Protein AF-A0A1J5IQ19-F1 (afdb_monomer)

Structure (mmCIF, N/CA/C/O backbone):
data_AF-A0A1J5IQ19-F1
#
_entry.id   AF-A0A1J5IQ19-F1
#
loop_
_atom_site.group_PDB
_atom_site.id
_atom_site.type_symbol
_atom_site.label_atom_id
_atom_site.label_alt_id
_atom_site.label_comp_id
_atom_site.label_asym_id
_atom_site.label_entity_id
_atom_site.label_seq_id
_atom_site.pdbx_PDB_ins_code
_atom_site.Cartn_x
_atom_site.Cartn_y
_atom_site.Cartn_z
_atom_site.occupancy
_atom_site.B_iso_or_equiv
_atom_site.auth_seq_id
_atom_site.auth_comp_id
_atom_site.auth_asym_id
_atom_site.auth_atom_id
_atom_site.pdbx_PDB_model_num
ATOM 1 N N . MET A 1 1 ? 21.491 -39.131 -17.752 1.00 31.34 1 MET A N 1
ATOM 2 C CA . MET A 1 1 ? 21.082 -38.699 -19.106 1.00 31.34 1 MET A CA 1
ATOM 3 C C . MET A 1 1 ? 19.583 -38.381 -19.072 1.00 31.34 1 MET A C 1
ATOM 5 O O . MET A 1 1 ? 18.814 -39.250 -18.692 1.00 31.34 1 MET A O 1
ATOM 9 N N . ASN A 1 2 ? 19.217 -37.127 -19.372 1.00 34.12 2 ASN A N 1
ATOM 10 C CA . ASN A 1 2 ? 17.878 -36.563 -19.644 1.00 34.12 2 ASN A CA 1
ATOM 11 C C . ASN A 1 2 ? 16.728 -36.731 -18.621 1.00 34.12 2 ASN A C 1
ATOM 13 O O . ASN A 1 2 ? 15.843 -37.561 -18.795 1.00 34.12 2 ASN A O 1
ATOM 17 N N . ARG A 1 3 ? 16.638 -35.792 -17.663 1.00 39.84 3 ARG A N 1
ATOM 18 C CA . ARG A 1 3 ? 15.373 -35.375 -17.003 1.00 39.84 3 ARG A CA 1
ATOM 19 C C . ARG A 1 3 ? 14.829 -34.032 -17.535 1.00 39.84 3 ARG A C 1
ATOM 21 O O . ARG A 1 3 ? 14.013 -33.391 -16.889 1.00 39.84 3 ARG A O 1
ATOM 28 N N . TRP A 1 4 ? 15.249 -33.608 -18.729 1.00 43.34 4 TRP A N 1
ATOM 29 C CA . TRP A 1 4 ? 14.876 -32.314 -19.329 1.00 43.34 4 TRP A CA 1
ATOM 30 C C . TRP A 1 4 ? 13.526 -32.291 -20.071 1.00 43.34 4 TRP A C 1
ATOM 32 O O . TRP A 1 4 ? 13.140 -31.264 -20.616 1.00 43.34 4 TRP A O 1
ATOM 42 N N . PHE A 1 5 ? 12.772 -33.393 -20.081 1.00 44.09 5 PHE A N 1
ATOM 43 C CA . PHE A 1 5 ? 11.475 -33.460 -20.765 1.00 44.09 5 PHE A CA 1
ATOM 44 C C . PHE A 1 5 ? 10.424 -34.212 -19.944 1.00 44.09 5 PHE A C 1
ATOM 46 O O . PHE A 1 5 ? 9.878 -35.221 -20.387 1.00 44.09 5 PHE A O 1
ATOM 53 N N . HIS A 1 6 ? 10.077 -33.704 -18.760 1.00 44.03 6 HIS A N 1
ATOM 54 C CA . HIS A 1 6 ? 8.753 -34.006 -18.218 1.00 44.03 6 HIS A CA 1
ATOM 55 C C . HIS A 1 6 ? 7.719 -33.100 -18.896 1.00 44.03 6 HIS A C 1
ATOM 57 O O . HIS A 1 6 ? 7.605 -31.904 -18.633 1.00 44.03 6 HIS A O 1
ATOM 63 N N . LYS A 1 7 ? 6.997 -33.715 -19.842 1.00 45.16 7 LYS A N 1
ATOM 64 C CA . LYS A 1 7 ? 5.792 -33.205 -20.503 1.00 45.16 7 LYS A CA 1
ATOM 65 C C . LYS A 1 7 ? 4.838 -32.606 -19.463 1.00 45.16 7 LYS A C 1
ATOM 67 O O . LYS A 1 7 ? 4.318 -33.321 -18.615 1.00 45.16 7 LYS A O 1
ATOM 72 N N . GLY A 1 8 ? 4.623 -31.298 -19.563 1.00 45.12 8 GLY A N 1
ATOM 73 C CA . GLY A 1 8 ? 3.700 -30.533 -18.720 1.00 45.12 8 GLY A CA 1
ATOM 74 C C . GLY A 1 8 ? 3.946 -29.024 -18.783 1.00 45.12 8 GLY A C 1
ATOM 75 O O . GLY A 1 8 ? 3.014 -28.244 -18.630 1.00 45.12 8 GLY A O 1
ATOM 76 N N . ASN A 1 9 ? 5.179 -28.602 -19.092 1.00 46.94 9 ASN A N 1
ATOM 77 C CA . ASN A 1 9 ? 5.548 -27.189 -19.183 1.00 46.94 9 ASN A CA 1
ATOM 78 C C . ASN A 1 9 ? 6.267 -26.899 -20.517 1.00 46.94 9 ASN A C 1
ATOM 80 O O . ASN A 1 9 ? 7.475 -26.703 -20.566 1.00 46.94 9 ASN A O 1
ATOM 84 N N . SER A 1 10 ? 5.522 -26.897 -21.628 1.00 48.41 10 SER A N 1
ATOM 85 C CA . SER A 1 10 ? 6.010 -26.627 -22.997 1.00 48.41 10 SER A CA 1
ATOM 86 C C . SER A 1 10 ? 6.324 -25.142 -23.251 1.00 48.41 10 SER A C 1
ATOM 88 O O . SER A 1 10 ? 6.029 -24.599 -24.317 1.00 48.41 10 SER A O 1
ATOM 90 N N . ARG A 1 11 ? 6.841 -24.436 -22.244 1.00 56.44 11 ARG A N 1
ATOM 91 C CA . ARG A 1 11 ? 7.125 -23.001 -22.328 1.00 56.44 11 ARG A CA 1
ATOM 92 C C . ARG A 1 11 ? 8.502 -22.779 -22.947 1.00 56.44 11 ARG A C 1
ATOM 94 O O . ARG A 1 11 ? 9.451 -23.475 -22.613 1.00 56.44 11 ARG A O 1
ATOM 101 N N . ARG A 1 12 ? 8.606 -21.766 -23.817 1.00 63.44 12 ARG A N 1
ATOM 102 C CA . ARG A 1 12 ? 9.849 -21.379 -24.515 1.00 63.44 12 ARG A CA 1
ATOM 103 C C . ARG A 1 12 ? 10.999 -21.030 -23.561 1.00 63.44 12 ARG A C 1
ATOM 105 O O . ARG A 1 12 ? 12.151 -21.247 -23.910 1.00 63.44 12 ARG A O 1
ATOM 112 N N . PHE A 1 13 ? 10.680 -20.494 -22.383 1.00 72.00 13 PHE A N 1
ATOM 113 C CA . PHE A 1 13 ? 11.645 -20.169 -21.337 1.00 72.00 13 PHE A CA 1
ATOM 114 C C . PHE A 1 13 ? 11.219 -20.823 -20.027 1.00 72.00 13 PHE A C 1
ATOM 116 O O . PHE A 1 13 ? 10.045 -20.738 -19.64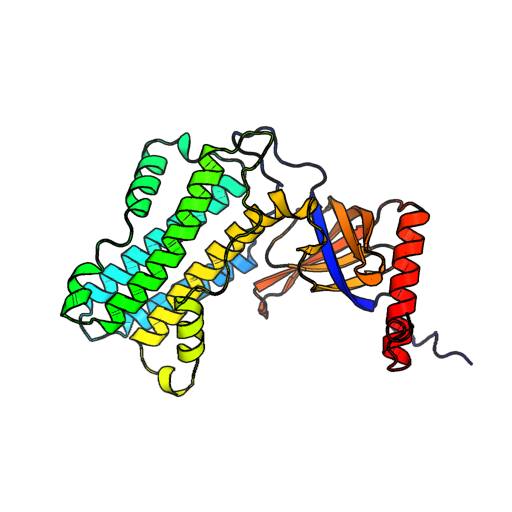1 1.00 72.00 13 PHE A O 1
ATOM 123 N N . TYR A 1 14 ? 12.176 -21.463 -19.357 1.00 77.31 14 TYR A N 1
ATOM 124 C CA . TYR A 1 14 ? 11.975 -22.018 -18.026 1.00 77.31 14 TYR A CA 1
ATOM 125 C C . TYR A 1 14 ? 11.708 -20.891 -17.023 1.00 77.31 14 TYR A C 1
ATOM 127 O O . TYR A 1 14 ? 12.255 -19.792 -17.150 1.00 77.31 14 TYR A O 1
ATOM 135 N N . ARG A 1 15 ? 10.816 -21.153 -16.065 1.00 83.31 15 ARG A N 1
ATOM 136 C CA . ARG A 1 15 ? 10.454 -20.221 -14.996 1.00 83.31 15 ARG A CA 1
ATOM 137 C C . ARG A 1 15 ? 10.723 -20.885 -13.663 1.00 83.31 15 ARG A C 1
ATOM 139 O O . ARG A 1 15 ? 10.314 -22.027 -13.474 1.00 83.31 15 ARG A O 1
ATOM 146 N N . LEU A 1 16 ? 11.307 -20.131 -12.751 1.00 90.25 16 LEU A N 1
ATOM 147 C CA . LEU A 1 16 ? 11.545 -20.531 -11.373 1.00 90.25 16 LEU A CA 1
ATOM 148 C C . LEU A 1 16 ? 11.003 -19.455 -10.445 1.00 90.25 16 LEU A C 1
ATOM 150 O O . LEU A 1 16 ? 10.913 -18.285 -10.827 1.00 90.25 16 LEU A O 1
ATOM 154 N N . ASP A 1 17 ? 10.650 -19.850 -9.232 1.00 93.25 17 ASP A N 1
ATOM 155 C CA . ASP A 1 17 ? 10.365 -18.879 -8.195 1.00 93.25 17 ASP A CA 1
ATOM 156 C C . ASP A 1 17 ? 11.654 -18.559 -7.443 1.00 93.25 17 ASP A C 1
ATOM 158 O O . ASP A 1 17 ? 12.179 -19.408 -6.734 1.00 93.25 17 ASP A O 1
ATOM 162 N N . MET A 1 18 ? 12.137 -17.329 -7.572 1.00 93.25 18 MET A N 1
ATOM 163 C CA . MET A 1 18 ? 13.388 -16.880 -6.968 1.00 93.25 18 MET A CA 1
ATOM 164 C C . MET A 1 18 ? 13.118 -15.711 -6.012 1.00 93.25 18 MET A C 1
ATOM 166 O O . MET A 1 18 ? 12.315 -14.829 -6.339 1.00 93.25 18 MET A O 1
ATOM 170 N N . PRO A 1 19 ? 13.762 -15.657 -4.834 1.00 94.31 19 PRO A N 1
ATOM 171 C CA . PRO A 1 19 ? 13.744 -14.465 -4.003 1.00 94.31 19 PRO A CA 1
ATOM 172 C C . PRO A 1 19 ? 14.555 -13.351 -4.682 1.00 94.31 19 PRO A C 1
ATOM 174 O O . PRO A 1 19 ? 15.772 -13.445 -4.809 1.00 94.31 19 PRO A O 1
ATOM 177 N N . LEU A 1 20 ? 13.881 -12.289 -5.120 1.00 95.38 20 LEU A N 1
ATOM 178 C CA . LEU A 1 20 ? 14.489 -11.166 -5.833 1.00 95.38 20 LEU A CA 1
ATOM 179 C C . LEU A 1 20 ? 14.052 -9.828 -5.239 1.00 95.38 20 LEU A C 1
ATOM 181 O O . LEU A 1 20 ? 12.927 -9.674 -4.762 1.00 95.38 20 LEU A O 1
ATOM 185 N N . LYS A 1 21 ? 14.943 -8.838 -5.314 1.00 97.00 21 LYS A N 1
ATOM 186 C CA . LYS A 1 21 ? 14.628 -7.431 -5.063 1.00 97.00 21 LYS A CA 1
ATOM 187 C C . LYS A 1 21 ? 14.247 -6.785 -6.390 1.00 97.00 21 LYS A C 1
ATOM 189 O O . LYS A 1 21 ? 15.112 -6.583 -7.239 1.00 97.00 21 LYS A O 1
ATOM 194 N N . VAL A 1 22 ? 12.956 -6.520 -6.583 1.00 97.12 22 VAL A N 1
ATOM 195 C CA . VAL A 1 22 ? 12.406 -6.024 -7.852 1.00 97.12 22 VAL A CA 1
ATOM 196 C C . VAL A 1 22 ? 11.653 -4.721 -7.625 1.00 97.12 22 VAL A C 1
ATOM 198 O O . VAL A 1 22 ? 10.797 -4.647 -6.746 1.00 97.12 22 VAL A O 1
ATOM 201 N N . PHE A 1 23 ? 11.935 -3.727 -8.460 1.00 97.12 23 PHE A N 1
ATOM 202 C CA . PHE A 1 23 ? 11.201 -2.471 -8.532 1.00 97.12 23 PHE A CA 1
ATOM 203 C C . PHE A 1 23 ? 10.588 -2.320 -9.924 1.00 97.12 23 PHE A C 1
ATOM 205 O O . PHE A 1 23 ? 11.234 -2.613 -10.930 1.00 97.12 23 PHE A O 1
ATOM 212 N N . ILE A 1 24 ? 9.328 -1.894 -9.989 1.00 96.81 24 ILE A N 1
ATOM 213 C CA . ILE A 1 24 ? 8.590 -1.724 -11.245 1.00 96.81 24 ILE A CA 1
ATOM 214 C C . ILE A 1 24 ? 7.991 -0.326 -11.254 1.00 96.81 24 ILE A C 1
ATOM 216 O O . ILE A 1 24 ? 7.245 0.027 -10.342 1.00 96.81 24 ILE A O 1
ATOM 220 N N . SER A 1 25 ? 8.277 0.430 -12.309 1.00 95.56 25 SER A N 1
ATOM 221 C CA . SER A 1 25 ? 7.727 1.764 -12.540 1.00 95.56 25 SER A CA 1
ATOM 222 C C . SER A 1 25 ? 6.963 1.793 -13.859 1.00 95.56 25 SER A C 1
ATOM 224 O O . SER A 1 25 ? 7.469 1.269 -14.850 1.00 95.56 25 SER A O 1
ATOM 226 N N . PRO A 1 26 ? 5.793 2.444 -13.944 1.00 95.88 26 PRO A N 1
ATOM 227 C CA . PRO A 1 26 ? 5.200 2.800 -15.225 1.00 95.88 26 PRO A CA 1
ATOM 228 C C . PRO A 1 26 ? 6.168 3.671 -16.028 1.00 95.88 26 PRO A C 1
ATOM 230 O O . PRO A 1 26 ? 6.795 4.581 -15.480 1.00 95.88 26 PRO A O 1
ATOM 233 N N . ALA A 1 27 ? 6.273 3.407 -17.329 1.00 93.31 27 ALA A N 1
ATOM 234 C CA . ALA A 1 27 ? 7.123 4.182 -18.234 1.00 93.31 27 ALA A CA 1
ATOM 235 C C . ALA A 1 27 ? 6.534 5.576 -18.537 1.00 93.31 27 ALA A C 1
ATOM 237 O O . ALA A 1 27 ? 7.217 6.458 -19.054 1.00 93.31 27 ALA A O 1
ATOM 238 N N . SER A 1 28 ? 5.244 5.788 -18.253 1.00 91.94 28 SER A N 1
ATOM 239 C CA . SER A 1 28 ? 4.518 7.032 -18.533 1.00 91.94 28 SER A CA 1
ATOM 240 C C . SER A 1 28 ? 3.736 7.498 -17.300 1.00 91.94 28 SER A C 1
ATOM 242 O O . SER A 1 28 ? 2.547 7.196 -17.186 1.00 91.94 28 SER A O 1
ATOM 244 N N . PRO A 1 29 ? 4.385 8.217 -16.366 1.00 91.44 29 PRO A N 1
ATOM 245 C CA . PRO A 1 29 ? 3.704 8.786 -15.209 1.00 91.44 29 PRO A CA 1
ATOM 246 C C . PRO A 1 29 ? 2.740 9.913 -15.612 1.00 91.44 29 PRO A C 1
ATOM 248 O O . PRO A 1 29 ? 2.871 10.531 -16.670 1.00 91.44 29 PRO A O 1
ATOM 251 N N . ILE A 1 30 ? 1.798 10.214 -14.724 1.00 89.81 30 ILE A N 1
ATOM 252 C CA . ILE A 1 30 ? 0.848 11.322 -14.830 1.00 89.81 30 ILE A CA 1
ATOM 253 C C . ILE A 1 30 ? 1.568 12.611 -14.412 1.00 89.81 30 ILE A C 1
ATOM 255 O O . ILE A 1 30 ? 1.943 12.775 -13.250 1.00 89.81 30 ILE A O 1
ATOM 259 N N . ARG A 1 31 ? 1.774 13.518 -15.373 1.00 87.06 31 ARG A N 1
ATOM 260 C CA . ARG A 1 31 ? 2.470 14.809 -15.181 1.00 87.06 31 ARG A CA 1
ATOM 261 C C . ARG A 1 31 ? 1.625 16.025 -15.561 1.00 87.06 31 ARG A C 1
ATOM 263 O O . ARG A 1 31 ? 2.040 17.155 -15.348 1.00 87.06 31 ARG A O 1
ATOM 270 N N . ASP A 1 32 ? 0.445 15.804 -16.129 1.00 90.19 32 ASP A N 1
ATOM 271 C CA . ASP A 1 32 ? -0.532 16.823 -16.531 1.00 90.19 32 ASP A CA 1
ATOM 272 C C . ASP A 1 32 ? -1.460 17.245 -15.374 1.00 90.19 32 ASP A C 1
ATOM 274 O O . ASP A 1 32 ? -2.523 17.824 -15.591 1.00 90.19 32 ASP A O 1
ATOM 278 N N . ARG A 1 33 ? -1.074 16.930 -14.133 1.00 92.38 33 ARG A N 1
ATOM 279 C CA . ARG A 1 33 ? -1.840 17.161 -12.904 1.00 92.38 33 ARG A CA 1
ATOM 280 C C . ARG A 1 33 ? -1.022 17.954 -11.893 1.00 92.38 33 ARG A C 1
ATOM 282 O O . ARG A 1 33 ? 0.177 18.137 -12.064 1.00 92.38 33 ARG A O 1
ATOM 289 N N . ASP A 1 34 ? -1.673 18.408 -10.828 1.00 92.19 34 ASP A N 1
ATOM 290 C CA . ASP A 1 34 ? -1.073 19.278 -9.809 1.00 92.19 34 ASP A CA 1
ATOM 291 C C . ASP A 1 34 ? 0.037 18.593 -9.001 1.00 92.19 34 ASP A C 1
ATOM 293 O O . ASP A 1 34 ? 0.978 19.243 -8.539 1.00 92.19 34 ASP A O 1
ATOM 297 N N . ILE A 1 35 ? -0.086 17.278 -8.818 1.00 94.38 35 ILE A N 1
ATOM 298 C CA . ILE A 1 35 ? 0.876 16.428 -8.119 1.00 94.38 35 ILE A CA 1
ATOM 299 C C . ILE A 1 35 ? 1.334 15.326 -9.075 1.00 94.38 35 ILE A C 1
ATOM 301 O O . ILE A 1 35 ? 0.518 14.708 -9.759 1.00 94.38 35 ILE A O 1
ATOM 305 N N . PHE A 1 36 ? 2.640 15.065 -9.103 1.00 95.38 36 PHE A N 1
ATOM 306 C CA . PHE A 1 36 ? 3.203 13.919 -9.806 1.00 95.38 36 PHE A CA 1
ATOM 307 C C . PHE A 1 36 ? 2.579 12.619 -9.295 1.00 95.38 36 PHE A C 1
ATOM 309 O O . PHE A 1 36 ? 2.566 12.356 -8.092 1.00 95.38 36 PHE A O 1
ATOM 316 N N . ALA A 1 37 ? 2.121 11.780 -10.217 1.00 95.38 37 ALA A N 1
ATOM 317 C CA . ALA A 1 37 ? 1.600 10.462 -9.897 1.00 95.38 37 ALA A CA 1
ATOM 318 C C . ALA A 1 37 ? 2.166 9.413 -10.853 1.00 95.38 37 ALA A C 1
ATOM 320 O O . ALA A 1 37 ? 2.264 9.628 -12.058 1.00 95.38 37 ALA A O 1
ATOM 321 N N . THR A 1 38 ? 2.502 8.238 -10.325 1.00 94.44 38 THR A N 1
ATOM 322 C CA . THR A 1 38 ? 3.041 7.133 -11.132 1.00 94.44 38 THR A CA 1
ATOM 323 C C . THR A 1 38 ? 2.002 6.565 -12.099 1.00 94.44 38 THR A C 1
ATOM 325 O O . THR A 1 38 ? 2.361 6.086 -13.168 1.00 94.44 38 THR A O 1
ATOM 328 N N . GLY A 1 39 ? 0.713 6.645 -11.750 1.00 93.81 39 GLY A N 1
ATOM 329 C CA . GLY A 1 39 ? -0.385 6.020 -12.492 1.00 93.81 39 GLY A CA 1
ATOM 330 C C . GLY A 1 39 ? -0.709 4.590 -12.049 1.00 93.81 39 GLY A C 1
ATOM 331 O O . GLY A 1 39 ? -1.631 3.991 -12.608 1.00 93.81 39 GLY A O 1
ATOM 332 N N . ILE A 1 40 ? 0.002 4.072 -11.040 1.00 97.06 40 ILE A N 1
ATOM 333 C CA . ILE A 1 40 ? -0.297 2.796 -10.382 1.00 97.06 40 ILE A CA 1
ATOM 334 C C . ILE A 1 40 ? -1.593 2.928 -9.571 1.00 97.06 40 ILE A C 1
ATOM 336 O O . ILE A 1 40 ? -1.828 3.929 -8.895 1.00 97.06 40 ILE A O 1
ATOM 340 N N . ASP A 1 41 ? -2.431 1.896 -9.613 1.00 97.31 41 ASP A N 1
ATOM 341 C CA . ASP A 1 41 ? -3.605 1.768 -8.758 1.00 97.31 41 ASP A CA 1
ATOM 342 C C . ASP A 1 41 ? -3.218 1.101 -7.429 1.00 97.31 41 ASP A C 1
ATOM 344 O O . ASP A 1 41 ? -3.031 -0.115 -7.350 1.00 97.31 41 ASP A O 1
ATOM 348 N N . TYR A 1 42 ? -3.078 1.914 -6.383 1.00 98.00 42 TYR A N 1
ATOM 349 C CA . TYR A 1 42 ? -2.786 1.479 -5.008 1.00 98.00 42 TYR A CA 1
ATOM 350 C C . TYR A 1 42 ? -4.035 1.040 -4.235 1.00 98.00 42 TYR A C 1
ATOM 352 O O . TYR A 1 42 ? -3.929 0.513 -3.131 1.00 98.00 42 TYR A O 1
ATOM 360 N N . PHE A 1 43 ? -5.220 1.233 -4.820 1.00 97.56 43 PHE A N 1
ATOM 361 C CA . PHE A 1 43 ? -6.498 0.814 -4.255 1.00 97.56 43 PHE A CA 1
ATOM 362 C C . PHE A 1 43 ? -7.255 -0.084 -5.245 1.00 97.56 43 PHE A C 1
ATOM 364 O O . PHE A 1 43 ? -8.408 0.217 -5.594 1.00 97.56 43 PHE A O 1
ATOM 371 N N . PRO A 1 44 ? -6.643 -1.202 -5.693 1.00 96.75 44 PRO A N 1
ATOM 372 C CA . PRO A 1 44 ? -7.302 -2.115 -6.609 1.00 96.75 44 PRO A CA 1
ATOM 373 C C . PRO A 1 44 ? -8.521 -2.771 -5.946 1.00 96.75 44 PRO A C 1
ATOM 375 O O . PRO A 1 44 ? -8.668 -2.727 -4.717 1.00 96.75 44 PRO A O 1
ATOM 378 N N . PRO A 1 45 ? -9.398 -3.426 -6.731 1.00 95.06 45 PRO A N 1
ATOM 379 C CA . PRO A 1 45 ? -10.603 -4.068 -6.209 1.00 95.06 45 PRO A CA 1
ATOM 380 C C . PRO A 1 45 ? -10.348 -4.988 -5.009 1.00 95.06 45 PRO A C 1
ATOM 382 O O . PRO A 1 45 ? -11.140 -4.991 -4.070 1.00 95.06 45 PRO A O 1
ATOM 385 N N . THR A 1 46 ? -9.220 -5.705 -4.988 1.00 96.38 46 THR A N 1
ATOM 386 C CA . THR A 1 46 ? -8.851 -6.588 -3.873 1.00 96.38 46 THR A CA 1
ATOM 387 C C . THR A 1 46 ? -8.597 -5.849 -2.565 1.00 96.38 46 THR A C 1
ATOM 389 O O . THR A 1 46 ? -9.023 -6.312 -1.508 1.00 96.38 46 THR A O 1
ATOM 392 N N . ILE A 1 47 ? -7.929 -4.695 -2.630 1.00 97.56 47 ILE A N 1
ATOM 393 C CA . ILE A 1 47 ? -7.638 -3.855 -1.465 1.00 97.56 47 ILE A CA 1
ATOM 394 C C . ILE A 1 47 ? -8.908 -3.144 -1.008 1.00 97.56 47 ILE A C 1
ATOM 396 O O . ILE A 1 47 ? -9.187 -3.114 0.185 1.00 97.56 47 ILE A O 1
ATOM 400 N N . LYS A 1 48 ? -9.741 -2.666 -1.938 1.00 96.88 48 LYS A N 1
ATOM 401 C CA . LYS A 1 48 ? -11.064 -2.107 -1.609 1.00 96.88 48 LYS A CA 1
ATOM 402 C C . LYS A 1 48 ? -11.954 -3.134 -0.905 1.00 96.88 48 LYS A C 1
ATOM 404 O O . LYS A 1 48 ? -12.587 -2.812 0.094 1.00 96.88 48 LYS A O 1
ATOM 409 N N . GLN A 1 49 ? -11.948 -4.382 -1.368 1.00 96.56 49 GLN A N 1
ATOM 410 C CA . GLN A 1 49 ? -12.664 -5.471 -0.706 1.00 96.56 49 GLN A CA 1
ATOM 411 C C . GLN A 1 49 ? -12.109 -5.756 0.698 1.00 96.56 49 GLN A C 1
ATOM 413 O O . GLN A 1 49 ? -12.892 -5.946 1.626 1.00 96.56 49 GLN A O 1
ATOM 418 N N . LEU A 1 50 ? -10.782 -5.763 0.873 1.00 97.12 50 LEU A N 1
ATOM 419 C CA . LEU A 1 50 ? -10.151 -5.946 2.184 1.00 97.12 50 LEU A CA 1
ATOM 420 C C . LEU A 1 50 ? -10.544 -4.835 3.169 1.00 97.12 50 LEU A C 1
ATOM 422 O O . LEU A 1 50 ? -10.926 -5.133 4.299 1.00 97.12 50 LEU A O 1
ATOM 426 N N . ILE A 1 51 ? -10.502 -3.578 2.721 1.00 97.81 51 ILE A N 1
ATOM 427 C CA . ILE A 1 51 ? -10.928 -2.396 3.485 1.00 97.81 51 ILE A CA 1
ATOM 428 C C . ILE A 1 51 ? -12.371 -2.576 3.970 1.00 97.81 51 ILE A C 1
ATOM 430 O O . ILE A 1 51 ? -12.643 -2.420 5.159 1.00 97.81 51 ILE A O 1
ATOM 434 N N . GLU A 1 52 ? -13.289 -2.969 3.084 1.00 97.38 52 GLU A N 1
ATOM 435 C CA . GLU A 1 52 ? -14.691 -3.195 3.450 1.00 97.38 52 GLU A CA 1
ATOM 436 C C . GLU A 1 52 ? -14.867 -4.361 4.433 1.00 97.38 52 GLU A C 1
ATOM 438 O O . GLU A 1 52 ? -15.632 -4.249 5.392 1.00 97.38 52 GLU A O 1
ATOM 443 N N . ILE A 1 53 ? -14.148 -5.474 4.253 1.00 97.19 53 ILE A N 1
ATOM 444 C CA . ILE A 1 53 ? -14.186 -6.607 5.193 1.00 97.19 53 ILE A CA 1
ATOM 445 C C . ILE A 1 53 ? -13.728 -6.160 6.586 1.00 97.19 53 ILE A C 1
ATOM 447 O O . ILE A 1 53 ? -14.444 -6.378 7.563 1.00 97.19 53 ILE A O 1
ATOM 451 N N . GLN A 1 54 ? -12.580 -5.487 6.676 1.00 97.38 54 GLN A N 1
ATOM 452 C CA . GLN A 1 54 ? -12.007 -5.033 7.946 1.00 97.38 54 GLN A CA 1
ATOM 453 C C . GLN A 1 54 ? -12.880 -3.972 8.628 1.00 97.38 54 GLN A C 1
ATOM 455 O O . GLN A 1 54 ? -13.066 -4.010 9.846 1.00 97.38 54 GLN A O 1
ATOM 460 N N . LYS A 1 55 ? -13.475 -3.057 7.855 1.00 98.12 55 LYS A N 1
ATOM 461 C CA . LYS A 1 55 ? -14.449 -2.078 8.356 1.00 98.12 55 LYS A CA 1
ATOM 462 C C . LYS A 1 55 ? -15.671 -2.767 8.956 1.00 98.12 55 LYS A C 1
ATOM 464 O O . LYS A 1 55 ? -16.088 -2.452 10.071 1.00 98.12 55 LYS A O 1
ATOM 469 N N . ASN A 1 56 ? -16.239 -3.730 8.232 1.00 98.19 56 ASN A N 1
ATOM 470 C CA . ASN A 1 56 ? -17.392 -4.495 8.697 1.00 98.19 56 ASN A CA 1
ATOM 471 C C . ASN A 1 56 ? -17.061 -5.322 9.945 1.00 98.19 56 ASN A C 1
ATOM 473 O O . ASN A 1 56 ? -17.887 -5.403 10.856 1.00 98.19 56 ASN A O 1
ATOM 477 N N . GLU A 1 57 ? -15.855 -5.882 10.025 1.00 97.69 57 GLU A N 1
ATOM 478 C CA . GLU A 1 57 ? -15.367 -6.593 11.206 1.00 97.69 57 GLU A CA 1
ATOM 479 C C . GLU A 1 57 ? -15.221 -5.659 12.417 1.00 97.69 57 GLU A C 1
ATOM 481 O O . GLU A 1 57 ? -15.694 -5.982 13.511 1.00 97.69 57 GLU A O 1
ATOM 486 N N . ALA A 1 58 ? -14.679 -4.452 12.223 1.00 97.50 58 ALA A N 1
ATOM 487 C CA . ALA A 1 58 ? -14.626 -3.439 13.271 1.00 97.50 58 ALA A CA 1
ATOM 488 C C . ALA A 1 58 ? -16.035 -3.119 13.792 1.00 97.50 58 ALA A C 1
ATOM 490 O O . ALA A 1 58 ? -16.292 -3.252 14.990 1.00 97.50 58 ALA A O 1
ATOM 491 N N . PHE A 1 59 ? -16.990 -2.806 12.909 1.00 98.06 59 PHE A N 1
ATOM 492 C CA . PHE A 1 59 ? -18.378 -2.545 13.312 1.00 98.06 59 PHE A CA 1
ATOM 493 C C . PHE A 1 59 ? -19.055 -3.742 13.981 1.00 98.06 59 PHE A C 1
ATOM 495 O O . PHE A 1 59 ? -19.839 -3.568 14.92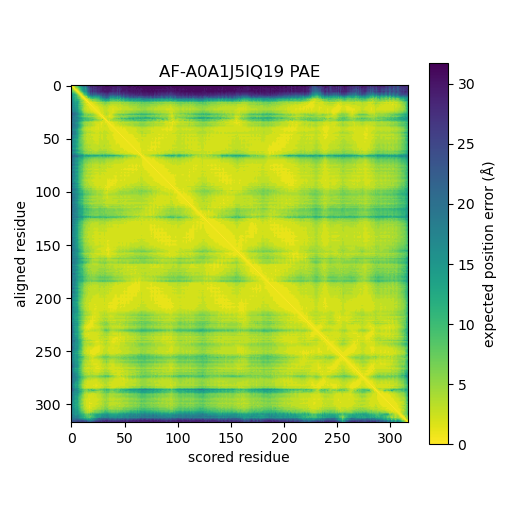0 1.00 98.06 59 PHE A O 1
ATOM 502 N N . TYR A 1 60 ? -18.762 -4.959 13.525 1.00 97.75 60 TYR A N 1
ATOM 503 C CA . TYR A 1 60 ? -19.257 -6.184 14.140 1.00 97.75 60 TYR A CA 1
ATOM 504 C C . TYR A 1 60 ? -18.834 -6.272 15.613 1.00 97.75 60 TYR A C 1
ATOM 506 O O . TYR A 1 60 ? -19.669 -6.572 16.475 1.00 97.75 60 TYR A O 1
ATOM 514 N N . TRP A 1 61 ? -17.574 -5.975 15.926 1.00 97.81 61 TRP A N 1
ATOM 515 C CA . TRP A 1 61 ? -17.073 -6.016 17.298 1.00 97.81 61 TRP A CA 1
ATOM 516 C C . TRP A 1 61 ? -17.507 -4.814 18.134 1.00 97.81 61 TRP A C 1
ATOM 518 O O . TRP A 1 61 ? -17.907 -5.004 19.284 1.00 97.81 61 TRP A O 1
ATOM 528 N N . ILE A 1 62 ? -17.542 -3.611 17.554 1.00 97.12 62 ILE A N 1
ATOM 529 C CA . ILE A 1 62 ? -18.022 -2.389 18.221 1.00 97.12 62 ILE A CA 1
ATOM 530 C C . ILE A 1 62 ? -19.438 -2.594 18.772 1.00 97.12 62 ILE A C 1
ATOM 532 O O . ILE A 1 62 ? -19.692 -2.336 19.946 1.00 97.12 62 ILE A O 1
ATOM 536 N N . LYS A 1 63 ? -20.348 -3.169 17.972 1.00 96.75 63 LYS A N 1
ATOM 537 C CA . LYS A 1 63 ? -21.743 -3.431 18.379 1.00 96.75 63 LYS A CA 1
ATOM 538 C C . LYS A 1 63 ? -21.883 -4.368 19.586 1.00 96.75 63 LYS A C 1
ATOM 540 O O . LYS A 1 63 ? -22.944 -4.397 20.211 1.00 96.75 63 LYS A O 1
ATOM 545 N N . ARG A 1 64 ? -20.846 -5.148 19.903 1.00 97.00 64 ARG A N 1
ATOM 546 C CA . ARG A 1 64 ? -20.823 -6.114 21.014 1.00 97.00 64 ARG A CA 1
ATOM 547 C C . ARG A 1 64 ? -20.257 -5.533 22.306 1.00 97.00 64 ARG A C 1
ATOM 549 O O . ARG A 1 64 ? -20.404 -6.170 23.348 1.00 97.00 64 ARG A O 1
ATOM 556 N N . ILE A 1 65 ? -19.652 -4.347 22.263 1.00 95.56 65 ILE A N 1
ATOM 557 C CA . ILE A 1 65 ? -19.173 -3.644 23.455 1.00 95.56 65 ILE A CA 1
ATOM 558 C C . ILE A 1 65 ? -20.389 -3.194 24.279 1.00 95.56 65 ILE A C 1
ATOM 560 O O . ILE A 1 65 ? -21.258 -2.479 23.779 1.00 95.56 65 ILE A O 1
ATOM 564 N N . GLN A 1 66 ? -20.467 -3.643 25.534 1.00 92.00 66 GLN A N 1
ATOM 565 C CA . GLN A 1 66 ? -21.539 -3.255 26.463 1.00 92.00 66 GLN A CA 1
ATOM 566 C C . GLN A 1 66 ? -21.118 -2.079 27.349 1.00 92.00 66 GLN A C 1
ATOM 568 O O . GLN A 1 66 ? -21.895 -1.148 27.562 1.00 92.00 66 GLN A O 1
ATOM 573 N N . ASP A 1 67 ? -19.871 -2.090 27.818 1.00 87.81 67 ASP A N 1
ATOM 574 C CA . ASP A 1 67 ? -19.352 -1.064 28.717 1.00 87.81 67 ASP A CA 1
ATOM 575 C C . ASP A 1 67 ? -19.159 0.264 27.989 1.00 87.81 67 ASP A C 1
ATOM 577 O O . ASP A 1 67 ? -18.548 0.318 26.922 1.00 87.81 67 ASP A O 1
ATOM 581 N N . GLN A 1 68 ? -19.684 1.345 28.578 1.00 86.94 68 GLN A N 1
ATOM 582 C CA . GLN A 1 68 ? -19.600 2.704 28.027 1.00 86.94 68 GLN A CA 1
ATOM 583 C C . GLN A 1 68 ? -20.030 2.778 26.548 1.00 86.94 68 GLN A C 1
ATOM 585 O O . GLN A 1 68 ? -19.484 3.558 25.771 1.00 86.94 68 GLN A O 1
ATOM 590 N N . LYS A 1 69 ? -21.019 1.959 26.157 1.00 91.62 69 LYS A N 1
ATOM 591 C CA . LYS A 1 69 ? -21.405 1.706 24.761 1.00 91.62 69 LYS A CA 1
ATOM 592 C C . LYS A 1 69 ? -21.520 2.963 23.902 1.00 91.62 69 LYS A C 1
ATOM 594 O O . LYS A 1 69 ? -21.004 2.967 22.789 1.00 91.62 69 LYS A O 1
ATOM 599 N N . VAL A 1 70 ? -22.183 4.009 24.403 1.00 93.31 70 VAL A N 1
ATOM 600 C CA . VAL A 1 70 ? -22.360 5.275 23.669 1.00 93.31 70 VAL A CA 1
ATOM 601 C C . VAL A 1 70 ? -21.004 5.920 23.386 1.00 93.31 70 VAL A C 1
ATOM 603 O O . VAL A 1 70 ? -20.667 6.109 22.224 1.00 93.31 70 VAL A O 1
ATOM 606 N N . LEU A 1 71 ? -20.197 6.160 24.426 1.00 93.62 71 LEU A N 1
ATOM 607 C CA . LEU A 1 71 ? -18.869 6.767 24.299 1.00 93.62 71 LEU A CA 1
ATOM 608 C C . LEU A 1 71 ? -17.958 5.955 23.370 1.00 93.62 71 LEU A C 1
ATOM 610 O O . LEU A 1 71 ? -17.324 6.516 22.482 1.00 93.62 71 LEU A O 1
ATOM 614 N N . MET A 1 72 ? -17.923 4.632 23.550 1.00 94.19 72 MET A N 1
ATOM 615 C CA . MET A 1 72 ? -17.087 3.750 22.737 1.00 94.19 72 MET A CA 1
ATOM 616 C C . MET A 1 72 ? -17.524 3.762 21.274 1.00 94.19 72 MET A C 1
ATOM 618 O O . MET A 1 72 ? -16.681 3.890 20.395 1.00 94.19 72 MET A O 1
ATOM 622 N N . THR A 1 73 ? -18.827 3.679 21.001 1.00 95.19 73 THR A N 1
ATOM 623 C CA . THR A 1 73 ? -19.344 3.722 19.625 1.00 95.19 73 THR A CA 1
ATOM 624 C C . THR A 1 73 ? -18.963 5.037 18.947 1.00 95.19 73 THR A C 1
ATOM 626 O O . THR A 1 73 ? -18.371 4.996 17.873 1.00 95.19 73 THR A O 1
ATOM 629 N N . THR A 1 74 ? -19.193 6.179 19.607 1.00 95.81 74 THR A N 1
ATOM 630 C CA . THR A 1 74 ? -18.818 7.500 19.078 1.00 95.81 74 THR A CA 1
ATOM 631 C C . THR A 1 74 ? -17.320 7.595 18.790 1.00 95.81 74 THR A C 1
ATOM 633 O O . THR A 1 74 ? -16.931 8.049 17.718 1.00 95.81 74 THR A O 1
ATOM 636 N N . LEU A 1 75 ? -16.472 7.122 19.709 1.00 96.44 75 LEU A N 1
ATOM 637 C CA . LEU A 1 75 ? -15.023 7.149 19.527 1.00 96.44 75 LEU A CA 1
ATOM 638 C C . LEU A 1 75 ? -14.564 6.293 18.337 1.00 96.44 75 LEU A C 1
ATOM 640 O O . LEU A 1 75 ? -13.730 6.718 17.534 1.00 96.44 75 LEU A O 1
ATOM 644 N N . PHE A 1 76 ? -15.082 5.070 18.221 1.00 97.69 76 PHE A N 1
ATOM 645 C CA . PHE A 1 76 ? -14.726 4.198 17.108 1.00 97.69 76 PHE A CA 1
ATOM 646 C C . PHE A 1 76 ? -15.207 4.774 15.771 1.00 97.69 76 PHE A C 1
ATOM 648 O O . PHE A 1 76 ? -14.458 4.728 14.800 1.00 97.69 76 PHE A O 1
ATOM 655 N N . GLU A 1 77 ? -16.411 5.345 15.716 1.00 97.38 77 GLU A N 1
ATOM 656 C CA . GLU A 1 77 ? -16.940 6.000 14.515 1.00 97.38 77 GLU A CA 1
ATOM 657 C C . GLU A 1 77 ? -16.112 7.227 14.114 1.00 97.38 77 GLU A C 1
ATOM 659 O O . GLU A 1 77 ? -15.749 7.353 12.945 1.00 97.38 77 GLU A O 1
ATOM 664 N N . GLU A 1 78 ? -15.737 8.090 15.066 1.00 97.00 78 GLU A N 1
ATOM 665 C CA . GLU A 1 78 ? -14.801 9.198 14.824 1.00 97.00 78 GLU A CA 1
ATOM 666 C C . GLU A 1 78 ? -13.489 8.683 14.222 1.00 97.00 78 GLU A C 1
ATOM 668 O O . GLU A 1 78 ? -13.015 9.200 13.205 1.00 97.00 78 GLU A O 1
ATOM 673 N N . THR A 1 79 ? -12.924 7.634 14.823 1.00 97.69 79 THR A N 1
ATOM 674 C CA . THR A 1 79 ? -11.643 7.072 14.388 1.00 97.69 79 THR A CA 1
ATOM 675 C C . THR A 1 79 ? -11.747 6.476 12.981 1.00 97.69 79 THR A C 1
ATOM 677 O O . THR A 1 79 ? -10.891 6.741 12.138 1.00 97.69 79 THR A O 1
ATOM 680 N N . ILE A 1 80 ? -12.815 5.725 12.687 1.00 98.25 80 ILE A N 1
ATOM 681 C CA . ILE A 1 80 ? -13.083 5.159 11.354 1.00 98.25 80 ILE A CA 1
ATOM 682 C C . ILE A 1 80 ? -13.216 6.276 10.315 1.00 98.25 80 ILE A C 1
ATOM 684 O O . ILE A 1 80 ? -12.544 6.220 9.288 1.00 98.25 80 ILE A O 1
ATOM 688 N N . ASN A 1 81 ? -14.005 7.319 10.592 1.00 97.00 81 ASN A N 1
ATOM 689 C CA . ASN A 1 81 ? -14.188 8.452 9.677 1.00 97.00 81 ASN A CA 1
ATOM 690 C C . ASN A 1 81 ? -12.859 9.159 9.363 1.00 97.00 81 ASN A C 1
ATOM 692 O O . ASN A 1 81 ? -12.587 9.536 8.220 1.00 97.00 81 ASN A O 1
ATOM 696 N N . THR A 1 82 ? -12.015 9.301 10.382 1.00 96.94 82 THR A N 1
ATOM 697 C CA . THR A 1 82 ? -10.694 9.931 10.298 1.00 96.94 82 THR A CA 1
ATOM 698 C C . THR A 1 82 ? -9.713 9.092 9.459 1.00 96.94 82 THR A C 1
ATOM 700 O O . THR A 1 82 ? -8.989 9.631 8.613 1.00 96.94 82 THR A O 1
ATOM 703 N N . ILE A 1 83 ? -9.740 7.763 9.616 1.00 98.12 83 ILE A N 1
ATOM 704 C CA . ILE A 1 83 ? -8.976 6.804 8.800 1.00 98.12 83 ILE A CA 1
ATOM 705 C C . ILE A 1 83 ? -9.464 6.807 7.342 1.00 98.12 83 ILE A C 1
ATOM 707 O O . ILE A 1 83 ? -8.654 6.909 6.421 1.00 98.12 83 ILE A O 1
ATOM 711 N N . GLU A 1 84 ? -10.779 6.751 7.110 1.00 97.50 84 GLU A N 1
ATOM 712 C CA . GLU A 1 84 ? -11.373 6.798 5.765 1.00 97.50 84 GLU A CA 1
ATOM 713 C C . GLU A 1 84 ? -11.001 8.066 5.015 1.00 97.50 84 GLU A C 1
ATOM 715 O O . GLU A 1 84 ? -10.772 8.061 3.805 1.00 97.50 84 GLU A O 1
ATOM 720 N N . PHE A 1 85 ? -10.980 9.187 5.726 1.00 97.00 85 PHE A N 1
ATOM 721 C CA . PHE A 1 85 ? -10.591 10.451 5.142 1.00 97.00 85 PHE A CA 1
ATOM 722 C C . PHE A 1 85 ? -9.112 10.473 4.742 1.00 97.00 85 PHE A C 1
ATOM 724 O O . PHE A 1 85 ? -8.793 10.904 3.631 1.00 97.00 85 PHE A O 1
ATOM 731 N N . PHE A 1 86 ? -8.217 9.946 5.585 1.00 98.19 86 PHE A N 1
ATOM 732 C CA . PHE A 1 86 ? -6.814 9.738 5.209 1.00 98.19 86 PHE A CA 1
ATOM 733 C C . PHE A 1 86 ? -6.697 8.869 3.949 1.00 98.19 86 PHE A C 1
ATOM 735 O O . PHE A 1 86 ? -6.007 9.247 3.003 1.00 98.19 86 PHE A O 1
ATOM 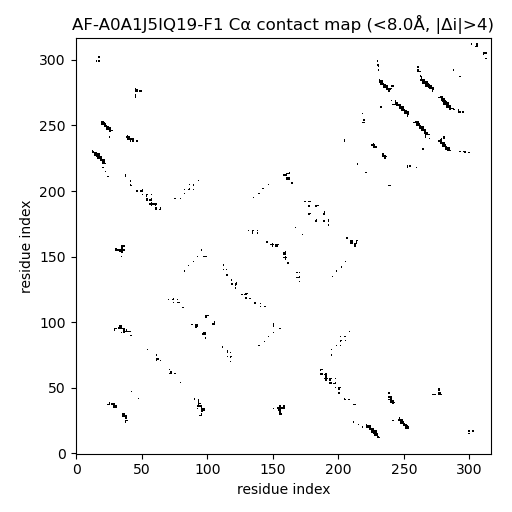742 N N . GLY A 1 87 ? -7.442 7.765 3.892 1.00 97.88 87 GLY A N 1
ATOM 743 C CA . GLY A 1 87 ? -7.487 6.876 2.736 1.00 97.88 87 GLY A CA 1
ATOM 744 C C . GLY A 1 87 ? -7.916 7.558 1.440 1.00 97.88 87 GLY A C 1
ATOM 745 O O . GLY A 1 87 ? -7.238 7.444 0.419 1.00 97.88 87 GLY A O 1
ATOM 746 N N . ARG A 1 88 ? -9.006 8.332 1.489 1.00 96.94 88 ARG A N 1
ATOM 747 C CA . ARG A 1 88 ? -9.485 9.142 0.355 1.00 96.94 88 ARG A CA 1
ATOM 748 C C . ARG A 1 88 ? -8.453 10.176 -0.088 1.00 96.94 88 ARG A C 1
ATOM 750 O O . ARG A 1 88 ? -8.269 10.385 -1.285 1.00 96.94 88 ARG A O 1
ATOM 757 N N . CYS A 1 89 ? -7.762 10.798 0.867 1.00 97.38 89 CYS A N 1
ATOM 758 C CA . CYS A 1 89 ? -6.695 11.753 0.589 1.00 97.38 89 CYS A CA 1
ATOM 759 C C . CYS A 1 89 ? -5.518 11.080 -0.139 1.00 97.38 89 CYS A C 1
ATOM 761 O O . CYS A 1 89 ? -5.088 11.562 -1.186 1.00 97.38 89 CYS A O 1
ATOM 763 N N . ALA A 1 90 ? -5.053 9.928 0.355 1.00 98.06 90 ALA A N 1
ATOM 764 C CA . ALA A 1 90 ? -4.004 9.142 -0.290 1.00 98.06 90 ALA A CA 1
ATOM 765 C C . ALA A 1 90 ? -4.413 8.684 -1.704 1.00 98.06 90 ALA A C 1
ATOM 767 O O . ALA A 1 90 ? -3.623 8.804 -2.641 1.00 98.06 90 ALA A O 1
ATOM 768 N N . GLU A 1 91 ? -5.660 8.232 -1.898 1.00 97.62 91 GLU A N 1
ATOM 769 C CA . GLU A 1 91 ? -6.175 7.856 -3.221 1.00 97.62 91 GLU A CA 1
ATOM 770 C C . GLU A 1 91 ? -6.202 9.052 -4.188 1.00 97.62 91 GLU A C 1
ATOM 772 O O . GLU A 1 91 ? -5.779 8.915 -5.337 1.00 97.62 91 GLU A O 1
ATOM 777 N N . ALA A 1 92 ? -6.652 10.230 -3.747 1.00 96.50 92 ALA A N 1
ATOM 778 C CA . ALA A 1 92 ? -6.658 11.440 -4.573 1.00 96.50 92 ALA A CA 1
ATOM 779 C C . ALA A 1 92 ? -5.240 11.829 -5.019 1.00 96.50 92 ALA A C 1
ATOM 781 O O . ALA A 1 92 ? -4.986 12.029 -6.210 1.00 96.50 92 ALA A O 1
ATOM 782 N N . VAL A 1 93 ? -4.301 11.842 -4.073 1.00 97.00 93 VAL A N 1
ATOM 783 C CA . VAL A 1 93 ? -2.893 12.163 -4.320 1.00 97.00 93 VAL A CA 1
ATOM 784 C C . VAL A 1 93 ? -2.243 11.156 -5.271 1.00 97.00 93 VAL A C 1
ATOM 786 O O . VAL A 1 93 ? -1.533 11.560 -6.189 1.00 97.00 93 VAL A O 1
ATOM 789 N N . SER A 1 94 ? -2.556 9.862 -5.145 1.00 96.38 94 SER A N 1
ATOM 790 C CA . SER A 1 94 ? -2.067 8.826 -6.071 1.00 96.38 94 SER A CA 1
ATOM 791 C C . SER A 1 94 ? -2.516 9.020 -7.525 1.00 96.38 94 SER A C 1
ATOM 793 O O . SER A 1 94 ? -1.911 8.471 -8.442 1.00 96.38 94 SER A O 1
ATOM 795 N N . LYS A 1 95 ? -3.567 9.820 -7.743 1.00 95.94 95 LYS A N 1
ATOM 796 C CA . LYS A 1 95 ? -4.109 10.190 -9.060 1.00 95.94 95 LYS A CA 1
ATOM 797 C C . LYS A 1 95 ? -3.647 11.582 -9.514 1.00 95.94 95 LYS A C 1
ATOM 799 O O . LYS A 1 95 ? -4.141 12.089 -10.519 1.00 95.94 95 LYS A O 1
ATOM 804 N N . GLY A 1 96 ? -2.736 12.206 -8.767 1.00 95.81 96 GLY A N 1
ATOM 805 C CA . GLY A 1 96 ? -2.196 13.539 -9.027 1.00 95.81 96 GLY A CA 1
ATOM 806 C C . GLY A 1 96 ? -3.122 14.694 -8.634 1.00 95.81 96 GLY A C 1
ATOM 807 O O . GLY A 1 96 ? -2.839 15.844 -8.961 1.00 95.81 96 GLY A O 1
ATOM 808 N N . ILE A 1 97 ? -4.232 14.414 -7.942 1.00 96.00 97 ILE A N 1
ATOM 809 C CA . ILE A 1 97 ? -5.189 15.434 -7.498 1.00 96.00 97 ILE A CA 1
ATOM 810 C C . ILE A 1 97 ? -4.646 16.087 -6.228 1.00 96.00 97 ILE A C 1
ATOM 812 O O . ILE A 1 97 ? -4.340 15.385 -5.266 1.00 96.00 97 ILE A O 1
ATOM 816 N N . ASN A 1 98 ? -4.560 17.420 -6.205 1.00 95.12 98 ASN A N 1
ATOM 817 C CA . ASN A 1 98 ? -4.092 18.165 -5.040 1.00 95.12 98 ASN A CA 1
ATOM 818 C C . ASN A 1 98 ? -5.250 18.546 -4.098 1.00 95.12 98 ASN A C 1
ATOM 820 O O . ASN A 1 98 ? -6.041 19.430 -4.440 1.00 95.12 98 ASN A O 1
ATOM 824 N N . PRO A 1 99 ? -5.329 17.969 -2.880 1.00 94.50 99 PRO A N 1
ATOM 825 C CA . PRO A 1 99 ? -6.392 18.288 -1.927 1.00 94.50 99 PRO A CA 1
ATOM 826 C C . PRO A 1 99 ? -6.412 19.755 -1.471 1.00 94.50 99 PRO A C 1
ATOM 828 O O . PRO A 1 99 ? -7.431 20.215 -0.969 1.00 94.50 99 PRO A O 1
ATOM 831 N N . LYS A 1 100 ? -5.316 20.511 -1.650 1.00 93.44 100 LYS A N 1
ATOM 832 C CA . LYS A 1 100 ? -5.241 21.943 -1.298 1.00 93.44 100 LYS A CA 1
ATOM 833 C C . LYS A 1 100 ? -6.096 22.836 -2.193 1.00 93.44 100 LYS A C 1
ATOM 835 O O . LYS A 1 100 ? -6.351 23.978 -1.822 1.00 93.44 100 LYS A O 1
ATOM 840 N N . LEU A 1 101 ? -6.488 22.351 -3.371 1.00 93.12 101 LEU A N 1
ATOM 841 C CA . LEU A 1 101 ? -7.318 23.117 -4.299 1.00 93.12 101 LEU A CA 1
ATOM 842 C C . LEU A 1 101 ? -8.783 23.197 -3.855 1.00 93.12 101 LEU A C 1
ATOM 844 O O . LEU A 1 101 ? -9.503 24.070 -4.329 1.00 93.12 101 LEU A O 1
ATOM 848 N N . ASP A 1 102 ? -9.207 22.336 -2.926 1.00 95.25 102 ASP A N 1
ATOM 849 C CA . ASP A 1 102 ? -10.494 22.432 -2.243 1.00 95.25 102 ASP A CA 1
ATOM 850 C C . ASP A 1 102 ? -10.272 22.951 -0.806 1.00 95.25 102 ASP A C 1
ATOM 852 O O . ASP A 1 102 ? -9.815 22.199 0.063 1.00 95.25 102 ASP A O 1
ATOM 856 N N . PRO A 1 103 ? -10.589 24.230 -0.518 1.00 94.00 103 PRO A N 1
ATOM 857 C CA . PRO A 1 103 ? -10.388 24.813 0.806 1.00 94.00 103 PRO A CA 1
ATOM 858 C C . PRO A 1 103 ? -11.149 24.093 1.922 1.00 94.00 103 PRO A C 1
ATOM 860 O O . PRO A 1 103 ? -10.639 24.004 3.040 1.00 94.00 103 PRO A O 1
ATOM 863 N N . ASN A 1 104 ? -12.346 23.567 1.636 1.00 94.81 104 ASN A N 1
ATOM 864 C CA . ASN A 1 104 ? -13.141 22.850 2.631 1.00 94.81 104 ASN A CA 1
ATOM 865 C C . ASN A 1 104 ? -12.480 21.510 2.955 1.00 94.81 104 ASN A C 1
ATOM 867 O O . ASN A 1 104 ? -12.293 21.181 4.125 1.00 94.81 104 ASN A O 1
ATOM 871 N N . TYR A 1 105 ? -12.043 20.783 1.924 1.00 94.56 105 TYR A N 1
ATOM 872 C CA . TYR A 1 105 ? -11.311 19.529 2.097 1.00 94.56 105 TYR A CA 1
ATOM 873 C C . TYR A 1 105 ? -10.005 19.739 2.875 1.00 94.56 105 TYR A C 1
ATOM 875 O O . TYR A 1 105 ? -9.686 18.988 3.800 1.00 94.56 105 TYR A O 1
ATOM 883 N N . TRP A 1 106 ? -9.255 20.794 2.546 1.00 94.88 106 TRP A N 1
ATOM 884 C CA . TRP A 1 106 ? -8.013 21.125 3.239 1.00 94.88 106 TRP A CA 1
ATOM 885 C C . TRP A 1 106 ? -8.240 21.531 4.699 1.00 94.88 106 TRP A C 1
ATOM 887 O O . TRP A 1 106 ? -7.467 21.142 5.576 1.00 94.88 106 TRP A O 1
ATOM 897 N N . MET A 1 107 ? -9.322 22.258 4.991 1.00 94.94 107 MET A N 1
ATOM 898 C CA . MET A 1 107 ? -9.711 22.568 6.367 1.00 94.94 107 MET A CA 1
ATOM 899 C C . MET A 1 107 ? -10.001 21.289 7.161 1.00 94.94 107 MET A C 1
ATOM 901 O O . MET A 1 107 ? -9.512 21.155 8.282 1.00 94.94 107 MET A O 1
ATOM 905 N N . THR A 1 108 ? -10.710 20.321 6.573 1.00 94.75 108 THR A N 1
ATOM 906 C CA . THR A 1 108 ? -10.952 19.013 7.202 1.00 94.75 108 THR A CA 1
ATOM 907 C C . THR A 1 108 ? -9.649 18.249 7.466 1.00 94.75 108 THR A C 1
ATOM 909 O O . THR A 1 108 ? -9.483 17.703 8.555 1.00 94.75 108 THR A O 1
ATOM 912 N N . ILE A 1 109 ? -8.675 18.276 6.542 1.00 94.44 109 ILE A N 1
ATOM 913 C CA . ILE A 1 109 ? -7.329 17.716 6.786 1.00 94.44 109 ILE A CA 1
ATOM 914 C C . ILE A 1 109 ? -6.706 18.333 8.045 1.00 94.44 109 ILE A C 1
ATOM 916 O O . ILE A 1 109 ? -6.219 17.608 8.911 1.00 94.44 109 ILE A O 1
ATOM 920 N N . LYS A 1 110 ? -6.725 19.666 8.167 1.00 93.25 110 LYS A N 1
ATOM 921 C CA . LYS A 1 110 ? -6.130 20.370 9.316 1.00 93.25 110 LYS A CA 1
ATOM 922 C C . LYS A 1 110 ? -6.898 20.141 10.624 1.00 93.25 110 LYS A C 1
ATOM 924 O O . LYS A 1 110 ? -6.285 20.192 11.688 1.00 93.25 110 LYS A O 1
ATOM 929 N N . GLN A 1 111 ? -8.201 19.859 10.559 1.00 94.44 111 GLN A N 1
ATOM 930 C CA . GLN A 1 111 ? -8.994 19.437 11.718 1.00 94.44 111 GLN A CA 1
ATOM 931 C C . GLN A 1 111 ? -8.574 18.045 12.198 1.00 94.44 111 GLN A C 1
ATOM 933 O O . GLN A 1 111 ? -8.251 17.888 13.369 1.00 94.44 111 GLN A O 1
ATOM 938 N N . TYR A 1 112 ? -8.482 17.057 11.303 1.00 95.25 112 TYR A N 1
ATOM 939 C CA . TYR A 1 112 ? -8.024 15.712 11.676 1.00 95.25 112 TYR A CA 1
ATOM 940 C C . TYR A 1 112 ? -6.550 15.658 12.093 1.00 95.25 112 TYR A C 1
ATOM 942 O O . TYR A 1 112 ? -6.152 14.772 12.846 1.00 95.25 112 TYR A O 1
ATOM 950 N N . GLN A 1 113 ? -5.750 16.648 11.690 1.00 94.81 113 GLN A N 1
ATOM 951 C CA . GLN A 1 113 ? -4.385 16.833 12.183 1.00 94.81 113 GLN A CA 1
ATOM 952 C C . GLN A 1 113 ? -4.317 17.116 13.699 1.00 94.81 113 GLN A C 1
ATOM 954 O O . GLN A 1 113 ? -3.250 16.964 14.287 1.00 94.81 113 GLN A O 1
ATOM 959 N N . GLN A 1 114 ? -5.430 17.499 14.341 1.00 94.19 114 GLN A N 1
ATOM 960 C CA . GLN A 1 114 ? -5.493 17.710 15.794 1.00 94.19 114 GLN A CA 1
ATOM 961 C C . GLN A 1 114 ? -5.631 16.409 16.602 1.00 94.19 114 GLN A C 1
ATOM 963 O O . GLN A 1 114 ? -5.490 16.448 17.822 1.00 94.19 114 GLN A O 1
ATOM 968 N N . GLY A 1 115 ? -5.876 15.271 15.945 1.00 94.00 115 GLY A N 1
ATOM 969 C CA . GLY A 1 115 ? -6.078 13.980 16.606 1.00 94.00 115 GLY A CA 1
ATOM 970 C C . GLY A 1 115 ? -7.542 13.673 16.930 1.00 94.00 115 GLY A C 1
ATOM 971 O O . GLY A 1 115 ? -8.463 14.336 16.451 1.00 94.00 115 GLY A O 1
ATOM 972 N N . PHE A 1 116 ? -7.749 12.621 17.716 1.00 94.12 116 PHE A N 1
ATOM 973 C CA . PHE A 1 116 ? -9.054 12.130 18.135 1.00 94.12 116 PHE A CA 1
ATOM 974 C C . PHE A 1 116 ? -9.562 12.944 19.325 1.00 94.12 116 PHE A C 1
ATOM 976 O O . PHE A 1 116 ? -8.959 12.983 20.395 1.00 94.12 116 PHE A O 1
ATOM 983 N N . THR A 1 117 ? -10.719 13.567 19.162 1.00 90.69 117 THR A N 1
ATOM 984 C CA . THR A 1 117 ? -11.314 14.462 20.157 1.00 90.69 117 THR A CA 1
ATOM 985 C C . THR A 1 117 ? -12.118 13.714 21.220 1.00 90.69 117 THR A C 1
ATOM 987 O O . THR A 1 117 ? -12.145 14.127 22.381 1.00 90.69 117 THR A O 1
ATOM 990 N N . THR A 1 118 ? -12.726 12.572 20.877 1.00 92.69 118 THR A N 1
ATOM 991 C CA . THR A 1 118 ? -13.608 11.821 21.791 1.00 92.69 118 THR A CA 1
ATOM 992 C C . THR A 1 118 ? -12.839 10.945 22.793 1.00 92.69 118 THR A C 1
ATOM 994 O O . THR A 1 118 ? -13.450 10.339 23.673 1.00 92.69 118 THR A O 1
ATOM 997 N N . ILE A 1 119 ? -11.502 10.850 22.715 1.00 93.44 119 ILE A N 1
ATOM 998 C CA . ILE A 1 119 ? -10.736 9.928 23.579 1.00 93.44 119 ILE A CA 1
ATOM 999 C C . ILE A 1 119 ? -10.594 10.420 25.022 1.00 93.44 119 ILE A C 1
ATOM 1001 O O . ILE A 1 119 ? -10.446 9.601 25.928 1.00 93.44 119 ILE A O 1
ATOM 1005 N N . GLU A 1 120 ? -10.604 11.734 25.259 1.00 93.06 120 GLU A N 1
ATOM 1006 C CA . GLU A 1 120 ? -10.167 12.312 26.539 1.00 93.06 120 GLU A CA 1
ATOM 1007 C C . GLU A 1 120 ? -10.966 11.847 27.772 1.00 93.06 120 GLU A C 1
ATOM 1009 O O . GLU A 1 120 ? -10.345 11.571 28.806 1.00 93.06 120 GLU A O 1
ATOM 1014 N N . PRO A 1 121 ? -12.295 11.628 27.701 1.00 92.38 121 PRO A N 1
ATOM 1015 C CA . PRO A 1 121 ? -13.060 11.045 28.808 1.00 92.38 121 PRO A CA 1
ATOM 1016 C C . PRO A 1 121 ? -12.586 9.646 29.254 1.00 92.38 121 PRO A C 1
ATOM 1018 O O . PRO A 1 121 ? -12.840 9.232 30.392 1.00 92.38 121 PRO A O 1
ATOM 1021 N N . LEU A 1 122 ? -11.881 8.898 28.393 1.00 92.06 122 LEU A N 1
ATOM 1022 C CA . LEU A 1 122 ? -11.334 7.579 28.733 1.00 92.06 122 LEU A CA 1
ATOM 1023 C C . LEU A 1 122 ? -10.086 7.657 29.616 1.00 92.06 122 LEU A C 1
ATOM 1025 O O . LEU A 1 122 ? -9.755 6.665 30.264 1.00 92.06 122 LEU A O 1
ATOM 1029 N N . SER A 1 123 ? -9.403 8.804 29.676 1.00 93.19 123 SER A N 1
ATOM 1030 C CA . SER A 1 123 ? -8.168 8.967 30.460 1.00 93.19 123 SER A CA 1
ATOM 1031 C C . SER A 1 123 ? -8.360 8.600 31.936 1.00 93.19 123 SER A C 1
ATOM 1033 O O . SER A 1 123 ? -7.496 7.959 32.534 1.00 93.19 123 SER A O 1
ATOM 1035 N N . GLN A 1 124 ? -9.522 8.944 32.497 1.00 89.75 124 GLN A N 1
ATOM 1036 C CA . GLN A 1 124 ? -9.895 8.643 33.878 1.00 89.75 124 GLN A CA 1
ATOM 1037 C C . GLN A 1 124 ? -10.725 7.360 33.986 1.00 89.75 124 GLN A C 1
ATOM 1039 O O . GLN A 1 124 ? -10.495 6.544 34.876 1.00 89.75 124 GLN A O 1
ATOM 1044 N N . SER A 1 125 ? -11.689 7.166 33.080 1.00 90.00 125 SER A N 1
ATOM 1045 C CA . SER A 1 125 ? -12.678 6.087 33.192 1.00 90.00 125 SER A CA 1
ATOM 1046 C C . SER A 1 125 ? -12.181 4.727 32.683 1.00 90.00 125 SER A C 1
ATOM 1048 O O . SER A 1 125 ? -12.619 3.692 33.184 1.00 90.00 125 SER A O 1
ATOM 1050 N N . ALA A 1 126 ? -11.257 4.703 31.715 1.00 92.94 126 ALA A N 1
ATOM 1051 C CA . ALA A 1 126 ? -10.670 3.488 31.148 1.00 92.94 126 ALA A CA 1
ATOM 1052 C C . ALA A 1 126 ? -9.211 3.716 30.673 1.00 92.94 126 ALA A C 1
ATOM 1054 O O . ALA A 1 126 ? -8.928 3.661 29.469 1.00 92.94 126 ALA A O 1
ATOM 1055 N N . PRO A 1 127 ? -8.241 3.900 31.596 1.00 94.12 127 PRO A N 1
ATOM 1056 C CA . PRO A 1 127 ? -6.889 4.371 31.259 1.00 94.12 127 PRO A CA 1
ATOM 1057 C C . PRO A 1 127 ? -6.113 3.475 30.278 1.00 94.12 127 PRO A C 1
ATOM 1059 O O . PRO A 1 127 ? -5.309 3.954 29.477 1.00 94.12 127 PRO A O 1
ATOM 1062 N N . LYS A 1 128 ? -6.344 2.154 30.312 1.00 94.38 128 LYS A N 1
ATOM 1063 C CA . LYS A 1 128 ? -5.713 1.214 29.365 1.00 94.38 128 LYS A CA 1
ATOM 1064 C C . LYS A 1 128 ? -6.244 1.404 27.946 1.00 94.38 128 LYS A C 1
ATOM 1066 O O . LYS A 1 128 ? -5.456 1.449 27.008 1.00 94.38 128 LYS A O 1
ATOM 1071 N N . THR A 1 129 ? -7.559 1.545 27.804 1.00 94.25 129 THR A N 1
ATOM 1072 C CA . THR A 1 129 ? -8.220 1.798 26.520 1.00 94.25 129 THR A CA 1
ATOM 1073 C C . THR A 1 129 ? -7.783 3.138 25.948 1.00 94.25 129 THR A C 1
ATOM 1075 O O . THR A 1 129 ? -7.379 3.192 24.790 1.00 94.25 129 THR A O 1
ATOM 1078 N N . TYR A 1 130 ? -7.754 4.184 26.781 1.00 96.44 130 TYR A N 1
ATOM 1079 C CA . TYR A 1 130 ? -7.199 5.489 26.416 1.00 96.44 130 TYR A CA 1
ATOM 1080 C C . TYR A 1 130 ? -5.781 5.366 25.850 1.00 96.44 130 TYR A C 1
ATOM 1082 O O . TYR A 1 130 ? -5.501 5.854 24.758 1.00 96.44 130 TYR A O 1
ATOM 1090 N N . ARG A 1 131 ? -4.899 4.633 26.544 1.00 97.12 131 ARG A N 1
ATOM 1091 C CA . ARG A 1 131 ? -3.528 4.400 26.077 1.00 97.12 131 ARG A CA 1
ATOM 1092 C C . ARG A 1 131 ? -3.484 3.707 24.715 1.00 97.12 131 ARG A C 1
ATOM 1094 O O . ARG A 1 131 ? -2.657 4.082 23.892 1.00 97.12 131 ARG A O 1
ATOM 1101 N N . TYR A 1 132 ? -4.332 2.709 24.462 1.00 97.19 132 TYR A N 1
ATOM 1102 C CA . TYR A 1 132 ? -4.366 2.047 23.153 1.00 97.19 1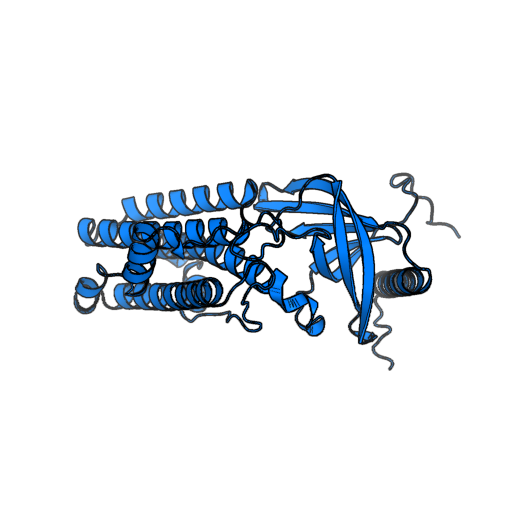32 TYR A CA 1
ATOM 1103 C C . TYR A 1 132 ? -4.771 3.017 22.041 1.00 97.19 132 TYR A C 1
ATOM 1105 O O . TYR A 1 132 ? -4.089 3.070 21.022 1.00 97.19 132 TYR A O 1
ATOM 1113 N N . PHE A 1 133 ? -5.804 3.833 22.258 1.00 97.44 133 PHE A N 1
ATOM 1114 C CA . PHE A 1 133 ? -6.222 4.842 21.283 1.00 97.44 133 PHE A CA 1
ATOM 1115 C C . PHE A 1 133 ? -5.180 5.941 21.078 1.00 97.44 133 PHE A C 1
ATOM 1117 O O . PHE A 1 133 ? -4.973 6.343 19.941 1.00 97.44 133 PHE A O 1
ATOM 1124 N N . LYS A 1 134 ? -4.453 6.360 22.120 1.00 97.88 134 LYS A N 1
ATOM 1125 C CA . LYS A 1 134 ? -3.323 7.289 21.970 1.00 97.88 134 LYS A CA 1
ATOM 1126 C C . LYS A 1 134 ? -2.205 6.738 21.088 1.00 97.88 134 LYS A C 1
ATOM 1128 O O . LYS A 1 134 ? -1.649 7.475 20.286 1.00 97.88 134 LYS A O 1
ATOM 1133 N N . LEU A 1 135 ? -1.894 5.447 21.192 1.00 97.94 135 LEU A N 1
ATOM 1134 C CA . LEU A 1 135 ? -0.883 4.830 20.327 1.00 97.94 135 LEU A CA 1
ATOM 1135 C C . LEU A 1 135 ? -1.383 4.644 18.881 1.00 97.94 135 LEU A C 1
ATOM 1137 O O . LEU A 1 135 ? -0.587 4.702 17.945 1.00 97.94 135 LEU A O 1
ATOM 1141 N N . ILE A 1 136 ? -2.690 4.428 18.686 1.00 98.25 136 ILE A N 1
ATOM 1142 C CA . ILE A 1 136 ? -3.320 4.440 17.352 1.00 98.25 136 ILE A CA 1
ATOM 1143 C C . ILE A 1 136 ? -3.261 5.851 16.758 1.00 98.25 136 ILE A C 1
ATOM 1145 O O . ILE A 1 136 ? -2.856 6.006 15.611 1.00 98.25 136 ILE A O 1
ATOM 1149 N N . GLU A 1 137 ? -3.622 6.865 17.544 1.00 98.00 137 GLU A N 1
ATOM 1150 C CA . GLU A 1 137 ? -3.565 8.280 17.171 1.00 98.00 137 GLU A CA 1
ATOM 1151 C C . GLU A 1 137 ? -2.145 8.694 16.784 1.00 98.00 137 GLU A C 1
ATOM 1153 O O . GLU A 1 137 ? -1.956 9.303 15.740 1.00 98.00 137 GLU A O 1
ATOM 1158 N N . GLU A 1 138 ? -1.137 8.323 17.576 1.00 98.12 138 GLU A N 1
ATOM 1159 C CA . GLU A 1 138 ? 0.273 8.599 17.287 1.00 98.12 138 GLU A CA 1
ATOM 1160 C C . GLU A 1 138 ? 0.677 8.060 15.908 1.00 98.12 138 GLU A C 1
ATOM 1162 O O . GLU A 1 138 ? 1.233 8.793 15.085 1.00 98.12 138 GLU A O 1
ATOM 1167 N N . LYS A 1 139 ? 0.349 6.791 15.630 1.00 98.38 139 LYS A N 1
ATOM 1168 C CA . LYS A 1 139 ? 0.614 6.165 14.331 1.00 98.38 139 LYS A CA 1
ATOM 1169 C C . LYS A 1 139 ? -0.134 6.888 13.210 1.00 98.38 139 LYS A C 1
ATOM 1171 O O . LYS A 1 139 ? 0.473 7.240 12.202 1.00 98.38 139 LYS A O 1
ATOM 1176 N N . TYR A 1 140 ? -1.429 7.140 13.392 1.00 98.25 140 TYR A N 1
ATOM 1177 C CA . TYR A 1 140 ? -2.261 7.858 12.429 1.00 98.25 140 TYR A CA 1
ATOM 1178 C C . TYR A 1 140 ? -1.695 9.247 12.099 1.00 98.25 140 TYR A C 1
ATOM 1180 O O . TYR A 1 140 ? -1.463 9.563 10.931 1.00 98.25 140 TYR A O 1
ATOM 1188 N N . LEU A 1 141 ? -1.430 10.062 13.124 1.00 98.12 141 LEU A N 1
ATOM 1189 C CA . LEU A 1 141 ? -0.938 11.427 12.976 1.00 98.12 141 LEU A CA 1
ATOM 1190 C C . LEU A 1 141 ? 0.437 11.457 12.323 1.00 98.12 141 LEU A C 1
ATOM 1192 O O . LEU A 1 141 ? 0.694 12.355 11.524 1.00 98.12 141 LEU A O 1
ATOM 1196 N N . PHE A 1 142 ? 1.307 10.483 12.605 1.00 98.38 142 PHE A N 1
ATOM 1197 C CA . PHE A 1 142 ? 2.579 10.367 11.899 1.00 98.38 142 PHE A CA 1
ATOM 1198 C C . PHE A 1 142 ? 2.355 10.297 10.380 1.00 98.38 142 PHE A C 1
ATOM 1200 O O . PHE A 1 142 ? 2.854 11.152 9.646 1.00 98.38 142 PHE A O 1
ATOM 1207 N N . PHE A 1 143 ? 1.554 9.336 9.906 1.00 98.50 143 PHE A N 1
ATOM 1208 C CA . PHE A 1 143 ? 1.320 9.157 8.469 1.00 98.50 143 PHE A CA 1
ATOM 1209 C C . PHE A 1 143 ? 0.522 10.301 7.849 1.00 98.50 143 PHE A C 1
ATOM 1211 O O . PHE A 1 143 ? 0.832 10.712 6.730 1.00 98.50 143 PHE A O 1
ATOM 1218 N N . LEU A 1 144 ? -0.456 10.860 8.566 1.00 98.25 144 LEU A N 1
ATOM 1219 C CA . LEU A 1 144 ? -1.184 12.039 8.105 1.00 98.25 144 LEU A CA 1
ATOM 1220 C C . LEU A 1 144 ? -0.233 13.228 7.906 1.00 98.25 144 LEU A C 1
ATOM 1222 O O . LEU A 1 144 ? -0.289 13.889 6.873 1.00 98.25 144 LEU A O 1
ATOM 1226 N N . ASN A 1 145 ? 0.668 13.485 8.857 1.00 98.12 145 ASN A N 1
ATOM 1227 C CA . ASN A 1 145 ? 1.634 14.581 8.766 1.00 98.12 145 ASN A CA 1
ATOM 1228 C C . ASN A 1 145 ? 2.638 14.376 7.626 1.00 98.12 145 ASN A C 1
ATOM 1230 O O . ASN A 1 145 ? 2.981 15.338 6.930 1.00 98.12 145 ASN A O 1
ATOM 1234 N N . THR A 1 146 ? 3.081 13.139 7.391 1.00 98.00 146 THR A N 1
ATOM 1235 C CA . THR A 1 146 ? 3.898 12.816 6.217 1.00 98.00 146 THR A CA 1
ATOM 1236 C C . THR A 1 146 ? 3.117 13.077 4.928 1.00 98.00 146 THR A C 1
ATOM 1238 O O . THR A 1 146 ? 3.630 13.782 4.066 1.00 98.00 146 THR A O 1
ATOM 1241 N N . LEU A 1 147 ? 1.869 12.606 4.817 1.00 97.94 147 LEU A N 1
ATOM 1242 C CA . LEU A 1 147 ? 1.026 12.834 3.638 1.00 97.94 147 LEU A CA 1
ATOM 1243 C C . LEU A 1 147 ? 0.792 14.330 3.386 1.00 97.94 147 LEU A C 1
ATOM 1245 O O . LEU A 1 147 ? 0.922 14.792 2.255 1.00 97.94 147 LEU A O 1
ATOM 1249 N N . ILE A 1 148 ? 0.507 15.108 4.433 1.00 97.56 148 ILE A N 1
ATOM 1250 C CA . ILE A 1 148 ? 0.392 16.573 4.363 1.00 97.56 148 ILE A CA 1
ATOM 1251 C C . ILE A 1 148 ? 1.690 17.184 3.834 1.00 97.56 148 ILE A C 1
ATOM 1253 O O . ILE A 1 148 ? 1.646 18.010 2.925 1.00 97.56 148 ILE A O 1
ATOM 1257 N N . THR A 1 149 ? 2.841 16.757 4.356 1.00 97.25 149 THR A N 1
ATOM 1258 C CA . THR A 1 149 ? 4.151 17.240 3.899 1.00 97.25 149 THR A CA 1
ATOM 1259 C C . THR A 1 149 ? 4.377 16.907 2.424 1.00 97.25 149 THR A C 1
ATOM 1261 O O . THR A 1 149 ? 4.846 17.763 1.671 1.00 97.25 149 THR A O 1
ATOM 1264 N N . SER A 1 150 ? 4.007 15.697 1.995 1.00 97.38 150 SER A N 1
ATOM 1265 C CA . SER A 1 150 ? 4.061 15.291 0.593 1.00 97.38 150 SER A CA 1
ATOM 1266 C C . SER A 1 150 ? 3.168 16.176 -0.271 1.00 97.38 150 SER A C 1
ATOM 1268 O O . SER A 1 150 ? 3.637 16.699 -1.275 1.00 97.38 150 SER A O 1
ATOM 1270 N N . ILE A 1 151 ? 1.923 16.436 0.131 1.00 96.62 151 ILE A N 1
ATOM 1271 C CA . ILE A 1 151 ? 1.000 17.322 -0.598 1.00 96.62 151 ILE A CA 1
ATOM 1272 C C . ILE A 1 151 ? 1.548 18.752 -0.691 1.00 96.62 151 ILE A C 1
ATOM 1274 O O . ILE A 1 151 ? 1.464 19.389 -1.739 1.00 96.62 151 ILE A O 1
ATOM 1278 N N . GLU A 1 152 ? 2.104 19.281 0.400 1.00 95.75 152 GLU A N 1
ATOM 1279 C CA . GLU A 1 152 ? 2.589 20.660 0.463 1.00 95.75 152 GLU A CA 1
ATOM 1280 C C . GLU A 1 152 ? 3.842 20.896 -0.389 1.00 95.75 152 GLU A C 1
ATOM 1282 O O . GLU A 1 152 ? 4.019 22.011 -0.883 1.00 95.75 152 GLU A O 1
ATOM 1287 N N . LYS A 1 153 ? 4.688 19.873 -0.564 1.00 97.00 153 LYS A N 1
ATOM 1288 C CA . LYS A 1 153 ? 5.986 19.974 -1.252 1.00 97.00 153 LYS A CA 1
ATOM 1289 C C . LYS A 1 153 ? 6.023 19.322 -2.636 1.00 97.00 153 LYS A C 1
ATOM 1291 O O . LYS A 1 153 ? 7.012 19.492 -3.346 1.00 97.00 153 LYS A O 1
ATOM 1296 N N . SER A 1 154 ? 4.992 18.570 -3.014 1.00 97.00 154 SER A N 1
ATOM 1297 C CA . SER A 1 154 ? 4.917 17.959 -4.342 1.00 97.00 154 SER A CA 1
ATOM 1298 C C . SER A 1 154 ? 4.610 18.989 -5.424 1.00 97.00 154 SER A C 1
ATOM 1300 O O . SER A 1 154 ? 3.997 20.028 -5.186 1.00 97.00 154 SER A O 1
ATOM 1302 N N . THR A 1 155 ? 5.030 18.664 -6.638 1.00 95.44 155 THR A N 1
ATOM 1303 C CA . THR A 1 155 ? 4.780 19.422 -7.866 1.00 95.44 155 THR A CA 1
ATOM 1304 C C . THR A 1 155 ? 4.333 18.451 -8.965 1.00 95.44 155 THR A C 1
ATOM 1306 O O . THR A 1 155 ? 4.475 17.238 -8.782 1.00 95.44 155 THR A O 1
ATOM 1309 N N . PRO A 1 156 ? 3.891 18.932 -10.140 1.00 94.56 156 PRO A N 1
ATOM 1310 C CA . PRO A 1 156 ? 3.566 18.064 -11.278 1.00 94.56 156 PRO A CA 1
ATOM 1311 C C . PRO A 1 156 ? 4.711 17.138 -11.731 1.00 94.56 156 PRO A C 1
ATOM 1313 O O . PRO A 1 156 ? 4.475 16.102 -12.349 1.00 94.56 156 PRO A O 1
ATOM 1316 N N . ASN A 1 157 ? 5.963 17.499 -11.426 1.00 94.25 157 ASN A N 1
ATOM 1317 C CA . ASN A 1 157 ? 7.158 16.777 -11.873 1.00 94.25 157 ASN A CA 1
ATOM 1318 C C . ASN A 1 157 ? 7.846 15.961 -10.773 1.00 94.25 157 ASN A C 1
ATOM 1320 O O . ASN A 1 157 ? 8.744 15.181 -11.080 1.00 94.25 157 ASN A O 1
ATOM 1324 N N . LEU A 1 158 ? 7.473 16.164 -9.509 1.00 94.50 158 LEU A N 1
ATOM 1325 C CA . LEU A 1 158 ? 8.133 15.539 -8.371 1.00 94.50 158 LEU A CA 1
ATOM 1326 C C . LEU A 1 158 ? 7.138 15.306 -7.241 1.00 94.50 158 LEU A C 1
ATOM 1328 O O . LEU A 1 158 ? 6.536 16.256 -6.738 1.00 94.50 158 LEU A O 1
ATOM 1332 N N . PHE A 1 159 ? 7.038 14.058 -6.799 1.00 96.44 159 PHE A N 1
ATOM 1333 C CA . PHE A 1 159 ? 6.351 13.712 -5.567 1.00 96.44 159 PHE A CA 1
ATOM 1334 C C . PHE A 1 159 ? 7.321 13.818 -4.386 1.00 96.44 159 PHE A C 1
ATOM 1336 O O . PHE A 1 159 ? 8.404 13.235 -4.400 1.00 96.44 159 PHE A O 1
ATOM 1343 N N . ALA A 1 160 ? 6.943 14.563 -3.352 1.00 97.06 160 ALA A N 1
ATOM 1344 C CA . ALA A 1 160 ? 7.761 14.741 -2.159 1.00 97.06 160 ALA A CA 1
ATOM 1345 C C . ALA A 1 160 ? 7.618 13.536 -1.212 1.00 97.06 160 ALA A C 1
ATOM 1347 O O . ALA A 1 160 ? 6.846 13.571 -0.255 1.00 97.06 160 ALA A O 1
ATOM 1348 N N . ALA A 1 161 ? 8.363 12.468 -1.493 1.00 96.62 161 ALA A N 1
ATOM 1349 C CA . ALA A 1 161 ? 8.423 11.255 -0.679 1.00 96.62 161 ALA A CA 1
ATOM 1350 C C . ALA A 1 161 ? 9.535 11.298 0.388 1.00 96.62 161 ALA A C 1
ATOM 1352 O O . ALA A 1 161 ? 10.498 12.062 0.308 1.00 96.62 161 ALA A O 1
ATOM 1353 N N . GLN A 1 162 ? 9.402 10.435 1.393 1.00 95.31 162 GLN A N 1
ATOM 1354 C CA . GLN A 1 162 ? 10.343 10.229 2.487 1.00 95.31 162 GLN A CA 1
ATOM 1355 C C . GLN A 1 162 ? 10.904 8.803 2.426 1.00 95.31 162 GLN A C 1
ATOM 1357 O O . GLN A 1 162 ? 10.166 7.840 2.596 1.00 95.31 162 GLN A O 1
ATOM 1362 N N . ARG A 1 163 ? 12.225 8.658 2.256 1.00 93.38 163 ARG A N 1
ATOM 1363 C CA . ARG A 1 163 ? 12.902 7.347 2.149 1.00 93.38 163 ARG A CA 1
ATOM 1364 C C . ARG A 1 163 ? 12.627 6.422 3.343 1.00 93.38 163 ARG A C 1
ATOM 1366 O O . ARG A 1 163 ? 12.369 5.241 3.167 1.00 93.38 163 ARG A O 1
ATOM 1373 N N . ASN A 1 164 ? 12.666 6.971 4.556 1.00 90.25 164 ASN A N 1
ATOM 1374 C CA . ASN A 1 164 ? 12.589 6.195 5.793 1.00 90.25 164 ASN A CA 1
ATOM 1375 C C . ASN A 1 164 ? 11.248 6.425 6.491 1.00 90.25 164 ASN A C 1
ATOM 1377 O O . ASN A 1 164 ? 11.160 7.212 7.440 1.00 90.25 164 ASN A O 1
ATOM 1381 N N . LEU A 1 165 ? 10.199 5.761 6.007 1.00 94.00 165 LEU A N 1
ATOM 1382 C CA . LEU A 1 165 ? 8.941 5.678 6.742 1.00 94.00 165 LEU A CA 1
ATOM 1383 C C . LEU A 1 165 ? 9.049 4.599 7.834 1.00 94.00 165 LEU A C 1
ATOM 1385 O O . LEU A 1 165 ? 9.383 3.454 7.524 1.00 94.00 165 LEU A O 1
ATOM 1389 N N . PRO A 1 166 ? 8.749 4.919 9.104 1.00 93.31 166 PRO A N 1
ATOM 1390 C CA . PRO A 1 166 ? 8.903 3.997 10.218 1.00 93.31 166 PRO A CA 1
ATOM 1391 C C . PRO A 1 166 ? 7.979 2.786 10.089 1.00 93.31 166 PRO A C 1
ATOM 1393 O O . PRO A 1 166 ? 6.881 2.858 9.530 1.00 93.31 166 PRO A O 1
ATOM 1396 N N . TYR A 1 167 ? 8.429 1.679 10.665 1.00 90.75 167 TYR A N 1
ATOM 1397 C CA . TYR A 1 167 ? 7.659 0.463 10.903 1.00 90.75 167 TYR A CA 1
ATOM 1398 C C . TYR A 1 167 ? 7.720 0.128 12.395 1.00 90.75 167 TYR A C 1
ATOM 1400 O O . TYR A 1 167 ? 8.607 0.610 13.096 1.00 90.75 167 TYR A O 1
ATOM 1408 N N . GLY A 1 168 ? 6.813 -0.731 12.866 1.00 91.44 168 GLY A N 1
ATOM 1409 C CA . GLY A 1 168 ? 6.869 -1.252 14.233 1.00 91.44 168 GLY A CA 1
ATOM 1410 C C . GLY A 1 168 ? 6.558 -0.189 15.282 1.00 91.44 168 GLY A C 1
ATOM 1411 O O . GLY A 1 168 ? 7.317 -0.003 16.229 1.00 91.44 168 GLY A O 1
ATOM 1412 N N . PHE A 1 169 ? 5.439 0.517 15.118 1.00 96.31 169 PHE A N 1
ATOM 1413 C CA . PHE A 1 169 ? 4.944 1.415 16.157 1.00 96.31 169 PHE A CA 1
ATOM 1414 C C . PHE A 1 169 ? 4.610 0.614 17.415 1.00 96.31 169 PHE A C 1
ATOM 1416 O O . PHE A 1 169 ? 4.281 -0.572 17.351 1.00 96.31 169 PHE A O 1
ATOM 1423 N N . LYS A 1 170 ? 4.603 1.268 18.581 1.00 96.50 170 LYS A N 1
ATOM 1424 C CA . LYS A 1 170 ? 4.330 0.567 19.843 1.00 96.50 170 LYS A CA 1
ATOM 1425 C C . LYS A 1 170 ? 2.967 -0.132 19.858 1.00 96.50 170 LYS A C 1
ATOM 1427 O O . LYS A 1 170 ? 2.818 -1.174 20.496 1.00 96.50 170 LYS A O 1
ATOM 1432 N N . ILE A 1 171 ? 1.980 0.426 19.151 1.00 96.31 171 ILE A N 1
ATOM 1433 C CA . ILE A 1 171 ? 0.681 -0.223 18.970 1.00 96.31 171 ILE A CA 1
ATOM 1434 C C . ILE A 1 171 ? 0.808 -1.558 18.228 1.00 96.31 171 ILE A C 1
ATOM 1436 O O . ILE A 1 171 ? 0.166 -2.520 18.633 1.00 96.31 171 ILE A O 1
ATOM 1440 N N . ASP A 1 172 ? 1.687 -1.671 17.230 1.00 95.94 172 ASP A N 1
ATOM 1441 C CA . ASP A 1 172 ? 1.863 -2.886 16.427 1.00 95.94 172 ASP A CA 1
ATOM 1442 C C . ASP A 1 172 ? 2.320 -4.063 17.300 1.00 95.94 172 ASP A C 1
ATOM 1444 O O . ASP A 1 172 ? 1.789 -5.169 17.193 1.00 95.94 172 ASP A O 1
ATOM 1448 N N . GLU A 1 173 ? 3.235 -3.815 18.242 1.00 94.75 173 GLU A N 1
ATOM 1449 C CA . GLU A 1 173 ? 3.676 -4.817 19.221 1.00 94.75 173 GLU A CA 1
ATOM 1450 C C . GLU A 1 173 ? 2.527 -5.306 20.116 1.00 94.75 173 GLU A C 1
ATOM 1452 O O . GLU A 1 173 ? 2.402 -6.502 20.393 1.00 94.75 173 GLU A O 1
ATOM 1457 N N . ILE A 1 174 ? 1.671 -4.386 20.571 1.00 94.25 174 ILE A N 1
ATOM 1458 C CA . ILE A 1 174 ? 0.515 -4.704 21.421 1.00 94.25 174 ILE A CA 1
ATOM 1459 C C . ILE A 1 174 ? -0.512 -5.518 20.629 1.00 94.25 174 ILE A C 1
ATOM 1461 O O . ILE A 1 174 ? -1.036 -6.515 21.130 1.00 94.25 174 ILE A O 1
ATOM 1465 N N . LEU A 1 175 ? -0.769 -5.138 19.378 1.00 94.75 175 LEU A N 1
ATOM 1466 C CA . LEU A 1 175 ? -1.716 -5.827 18.506 1.00 94.75 175 LEU A CA 1
ATOM 1467 C C . LEU A 1 175 ? -1.288 -7.265 18.209 1.00 94.75 175 LEU A C 1
ATOM 1469 O O . LEU A 1 175 ? -2.146 -8.140 18.112 1.00 94.75 175 LEU A O 1
ATOM 1473 N N . GLN A 1 176 ? 0.016 -7.553 18.138 1.00 95.12 176 GLN A N 1
ATOM 1474 C CA . GLN A 1 176 ? 0.484 -8.939 18.033 1.00 95.12 176 GLN A CA 1
ATOM 1475 C C . GLN A 1 176 ? 0.095 -9.772 19.258 1.00 95.12 176 GLN A C 1
ATOM 1477 O O . GLN A 1 176 ? -0.301 -10.927 19.116 1.00 95.12 176 GLN A O 1
ATOM 1482 N N . GLN A 1 177 ? 0.127 -9.190 20.459 1.00 94.44 177 GLN A N 1
ATOM 1483 C CA . GLN A 1 177 ? -0.328 -9.882 21.667 1.00 94.44 177 GLN A CA 1
ATOM 1484 C C . GLN A 1 177 ? -1.844 -10.109 21.652 1.00 94.44 177 GLN A C 1
ATOM 1486 O O . GLN A 1 177 ? -2.306 -11.151 22.116 1.00 94.44 177 GLN A O 1
ATOM 1491 N N . PHE A 1 178 ? -2.618 -9.171 21.096 1.00 95.31 178 PHE A N 1
ATOM 1492 C CA . PHE A 1 178 ? -4.081 -9.265 20.987 1.00 95.31 178 PHE A CA 1
ATOM 1493 C C . PHE A 1 178 ? -4.572 -10.375 20.053 1.00 95.31 178 PHE A C 1
ATOM 1495 O O . PHE A 1 178 ? -5.723 -10.792 20.171 1.00 95.31 178 PHE A O 1
ATOM 1502 N N . LYS A 1 179 ? -3.703 -10.917 19.193 1.00 93.94 179 LYS A N 1
ATOM 1503 C CA . LYS A 1 179 ? -4.005 -12.096 18.364 1.00 93.94 179 LYS A CA 1
ATOM 1504 C C . LYS A 1 179 ? -4.014 -13.414 19.146 1.00 93.94 179 LYS A C 1
ATOM 1506 O O . LYS A 1 179 ? -4.439 -14.431 18.607 1.00 93.94 179 LYS A O 1
ATOM 1511 N N . ALA A 1 180 ? -3.544 -13.430 20.397 1.00 95.62 180 ALA A N 1
ATOM 1512 C CA . ALA A 1 180 ? -3.560 -14.640 21.214 1.00 95.62 180 ALA A CA 1
ATOM 1513 C C . ALA A 1 180 ? -4.998 -15.115 21.495 1.00 95.62 180 ALA A C 1
ATOM 1515 O O . ALA A 1 180 ? -5.882 -14.311 21.795 1.00 95.62 180 ALA A O 1
ATOM 1516 N N . GLU A 1 181 ? -5.213 -16.435 21.496 1.00 95.06 181 GLU A N 1
ATOM 1517 C CA . GLU A 1 181 ? -6.541 -17.061 21.622 1.00 95.06 181 GLU A CA 1
ATOM 1518 C C . GLU A 1 181 ? -7.328 -16.577 22.851 1.00 95.06 181 GLU A C 1
ATOM 1520 O O . GLU A 1 181 ? -8.537 -16.356 22.772 1.00 95.06 181 GLU A O 1
ATOM 1525 N N . LYS A 1 182 ? -6.640 -16.298 23.966 1.00 95.06 182 LYS A N 1
ATOM 1526 C CA . LYS A 1 182 ? -7.246 -15.767 25.199 1.00 95.06 182 LYS A CA 1
ATOM 1527 C C . LYS A 1 182 ? -7.999 -14.441 25.014 1.00 95.06 182 LYS A C 1
ATOM 1529 O O . LYS A 1 182 ? -8.865 -14.120 25.821 1.00 95.06 182 LYS A O 1
ATOM 1534 N N . PHE A 1 183 ? -7.676 -13.671 23.976 1.00 94.69 183 PHE A N 1
ATOM 1535 C CA . PHE A 1 183 ? -8.309 -12.389 23.670 1.00 94.69 183 PHE A CA 1
ATOM 1536 C C . PHE A 1 183 ? -9.366 -12.476 22.560 1.00 94.69 183 PHE A C 1
ATOM 1538 O O . PHE A 1 183 ? -10.090 -11.504 22.346 1.00 94.69 183 PHE A O 1
ATOM 1545 N N . SER A 1 184 ? -9.503 -13.628 21.890 1.00 93.44 184 SER A N 1
ATOM 1546 C CA . SER A 1 184 ? -10.415 -13.837 20.746 1.00 93.44 184 SER A CA 1
ATOM 1547 C C . SER A 1 184 ? -11.887 -13.544 21.057 1.00 93.44 184 SER A C 1
ATOM 1549 O O . SER A 1 184 ? -12.659 -13.193 20.170 1.00 93.44 184 SER A O 1
ATOM 1551 N N . LYS A 1 185 ? -12.282 -13.663 22.330 1.00 93.81 185 LYS A N 1
ATOM 1552 C CA . LYS A 1 185 ? -13.664 -13.468 22.790 1.00 93.81 185 LYS A CA 1
ATOM 1553 C C . LYS A 1 185 ? -13.918 -12.112 23.446 1.00 93.81 185 LYS A C 1
ATOM 1555 O O . LYS A 1 185 ? -15.043 -11.874 23.871 1.00 93.81 185 LYS A O 1
ATOM 1560 N N . ILE A 1 186 ? -12.912 -11.241 23.566 1.00 95.88 186 ILE A N 1
ATOM 1561 C CA . ILE A 1 186 ? -13.052 -9.943 24.244 1.00 95.88 186 ILE A CA 1
ATOM 1562 C C . ILE A 1 186 ? -13.435 -8.872 23.209 1.00 95.88 186 ILE A C 1
ATOM 1564 O O . ILE A 1 186 ? -12.561 -8.455 22.446 1.00 95.88 186 ILE A O 1
ATOM 1568 N N . PRO A 1 187 ? -14.694 -8.377 23.181 1.00 96.88 187 PRO A N 1
ATOM 1569 C CA . PRO A 1 187 ? -15.177 -7.537 22.082 1.00 96.88 187 PRO A CA 1
ATOM 1570 C C . PRO A 1 187 ? -14.378 -6.254 21.879 1.00 96.88 187 PRO A C 1
ATOM 1572 O O . PRO A 1 187 ? -14.063 -5.906 20.749 1.00 96.88 187 PRO A O 1
ATOM 1575 N N . LEU A 1 188 ? -13.996 -5.577 22.966 1.00 96.38 188 LEU A N 1
ATOM 1576 C CA . LEU A 1 188 ? -13.196 -4.356 22.890 1.00 96.38 188 LEU A CA 1
ATOM 1577 C C . LEU A 1 188 ? -11.824 -4.604 22.249 1.00 96.38 188 LEU A C 1
ATOM 1579 O O . LEU A 1 188 ? -11.390 -3.835 21.398 1.00 96.38 188 LEU A O 1
ATOM 1583 N N . ILE A 1 189 ? -11.147 -5.686 22.637 1.00 96.62 189 ILE A N 1
ATOM 1584 C CA . ILE A 1 189 ? -9.829 -6.015 22.087 1.00 96.62 189 ILE A CA 1
ATOM 1585 C C . ILE A 1 189 ? -9.946 -6.349 20.601 1.00 96.62 189 ILE A C 1
ATOM 1587 O O . ILE A 1 189 ? -9.149 -5.859 19.806 1.00 96.62 189 ILE A O 1
ATOM 1591 N N . GLN A 1 190 ? -10.962 -7.123 20.218 1.00 97.75 190 GLN A N 1
ATOM 1592 C CA . GLN A 1 190 ? -11.202 -7.452 18.815 1.00 97.75 190 GLN A CA 1
ATOM 1593 C C . GLN A 1 190 ? -11.602 -6.224 17.986 1.00 97.75 190 GLN A C 1
ATOM 1595 O O . GLN A 1 190 ? -11.141 -6.081 16.855 1.00 97.75 190 GLN A O 1
ATOM 1600 N N . ALA A 1 191 ? -12.372 -5.290 18.553 1.00 97.81 191 ALA A N 1
ATOM 1601 C CA . ALA A 1 191 ? -12.691 -4.018 17.906 1.00 97.81 191 ALA A CA 1
ATOM 1602 C C . ALA A 1 191 ? -11.428 -3.177 17.661 1.00 97.81 191 ALA A C 1
ATOM 1604 O O . ALA A 1 191 ? -11.236 -2.681 16.555 1.00 97.81 191 ALA A O 1
ATOM 1605 N N . ILE A 1 192 ? -10.535 -3.071 18.654 1.00 97.62 192 ILE A N 1
ATOM 1606 C CA . ILE A 1 192 ? -9.241 -2.380 18.517 1.00 97.62 192 ILE A CA 1
ATOM 1607 C C . ILE A 1 192 ? -8.362 -3.063 17.460 1.00 97.62 192 ILE A C 1
ATOM 1609 O O . ILE A 1 192 ? -7.775 -2.385 16.619 1.00 97.62 192 ILE A O 1
ATOM 1613 N N . LEU A 1 193 ? -8.288 -4.398 17.474 1.00 97.44 193 LEU A N 1
ATOM 1614 C CA . LEU A 1 193 ? -7.512 -5.176 16.506 1.00 97.44 193 LEU A CA 1
ATOM 1615 C C . LEU A 1 193 ? -8.019 -4.980 15.071 1.00 97.44 193 LEU A C 1
ATOM 1617 O O . LEU A 1 193 ? -7.220 -4.768 14.156 1.00 97.44 193 LEU A O 1
ATOM 1621 N N . SER A 1 194 ? -9.339 -5.010 14.890 1.00 97.56 194 SER A N 1
ATOM 1622 C CA . SER A 1 194 ? -9.991 -4.815 13.591 1.00 97.56 194 SER A CA 1
ATOM 1623 C C . SER A 1 194 ? -9.806 -3.384 13.088 1.00 97.56 194 SER A C 1
ATOM 1625 O O . SER A 1 194 ? -9.423 -3.185 11.940 1.00 97.56 194 SER A O 1
ATOM 1627 N N . LEU A 1 195 ? -9.991 -2.386 13.962 1.00 98.12 195 LEU A N 1
ATOM 1628 C CA . LEU A 1 195 ? -9.770 -0.972 13.651 1.00 98.12 195 LEU A CA 1
ATOM 1629 C C . LEU A 1 195 ? -8.322 -0.698 13.230 1.00 98.12 195 LEU A C 1
ATOM 1631 O O . LEU A 1 195 ? -8.078 0.010 12.257 1.00 98.12 195 LEU A O 1
ATOM 1635 N N . ALA A 1 196 ? -7.351 -1.261 13.947 1.00 97.50 196 ALA A N 1
ATOM 1636 C CA . ALA A 1 196 ? -5.952 -1.068 13.603 1.00 97.50 196 ALA A CA 1
ATOM 1637 C C . ALA A 1 196 ? -5.570 -1.780 12.299 1.00 97.50 196 ALA A C 1
ATOM 1639 O O . ALA A 1 196 ? -4.822 -1.221 11.506 1.00 97.50 196 ALA A O 1
ATOM 1640 N N . SER A 1 197 ? -6.120 -2.971 12.042 1.00 96.31 197 SER A N 1
ATOM 1641 C CA . SER A 1 197 ? -5.924 -3.673 10.764 1.00 96.31 197 SER A CA 1
ATOM 1642 C C . SER A 1 197 ? -6.534 -2.894 9.594 1.00 96.31 197 SER A C 1
ATOM 1644 O O . SER A 1 197 ? -5.922 -2.794 8.536 1.00 96.31 197 SER A O 1
ATOM 1646 N N . TYR A 1 198 ? -7.706 -2.295 9.812 1.00 98.12 198 TYR A N 1
ATOM 1647 C CA . TYR A 1 198 ? -8.368 -1.396 8.871 1.00 98.12 198 TYR A CA 1
ATOM 1648 C C . TYR A 1 198 ? -7.516 -0.159 8.546 1.00 98.12 198 TYR A C 1
ATOM 1650 O O . TYR A 1 198 ? -7.306 0.170 7.378 1.00 98.12 198 TYR A O 1
ATOM 1658 N N . MET A 1 199 ? -6.965 0.493 9.575 1.00 98.44 199 MET A N 1
ATOM 1659 C CA . MET A 1 199 ? -6.029 1.608 9.417 1.00 98.44 199 MET A CA 1
ATOM 1660 C C . MET A 1 199 ? -4.765 1.198 8.654 1.00 98.44 199 MET A C 1
ATOM 1662 O O . MET A 1 199 ? -4.303 1.937 7.784 1.00 98.44 199 MET A O 1
ATOM 1666 N N . GLU A 1 200 ? -4.220 0.019 8.962 1.00 97.81 200 GLU A N 1
ATOM 1667 C CA . GLU A 1 200 ? -2.985 -0.475 8.357 1.00 97.81 200 GLU A CA 1
ATOM 1668 C C . GLU A 1 200 ? -3.102 -0.615 6.844 1.00 97.81 200 GLU A C 1
ATOM 1670 O O . GLU A 1 200 ? -2.180 -0.240 6.128 1.00 97.81 200 GLU A O 1
ATOM 1675 N N . THR A 1 201 ? -4.244 -1.083 6.340 1.00 98.06 201 THR A N 1
ATOM 1676 C CA . THR A 1 201 ? -4.458 -1.234 4.896 1.00 98.06 201 THR A CA 1
ATOM 1677 C C . THR A 1 201 ? -4.352 0.105 4.156 1.00 98.06 201 THR A C 1
ATOM 1679 O O . THR A 1 201 ? -3.748 0.169 3.085 1.00 98.06 201 THR A O 1
ATOM 1682 N N . TYR A 1 202 ? -4.866 1.197 4.732 1.00 98.50 202 TYR A N 1
ATOM 1683 C CA . TYR A 1 202 ? -4.695 2.537 4.159 1.00 98.50 202 TYR A CA 1
ATOM 1684 C C . TYR A 1 202 ? -3.264 3.065 4.296 1.00 98.50 202 TYR A C 1
ATOM 1686 O O . TYR A 1 202 ? -2.745 3.671 3.356 1.00 98.50 202 TYR A O 1
ATOM 1694 N N . ILE A 1 203 ? -2.624 2.848 5.450 1.00 98.38 203 ILE A N 1
ATOM 1695 C CA . ILE A 1 203 ? -1.228 3.247 5.684 1.00 98.38 203 ILE A CA 1
ATOM 1696 C C . ILE A 1 203 ? -0.297 2.546 4.695 1.00 98.38 203 ILE A C 1
ATOM 1698 O O . ILE A 1 203 ? 0.588 3.187 4.135 1.00 98.38 203 ILE A O 1
ATOM 1702 N N . GLU A 1 204 ? -0.508 1.258 4.447 1.00 97.56 204 GLU A N 1
ATOM 1703 C CA . GLU A 1 204 ? 0.296 0.466 3.521 1.00 97.56 204 GLU A CA 1
ATOM 1704 C C . GLU A 1 204 ? 0.117 0.932 2.071 1.00 97.56 204 GLU A C 1
ATOM 1706 O O . GLU A 1 204 ? 1.097 1.061 1.340 1.00 97.56 204 GLU A O 1
ATOM 1711 N N . ALA A 1 205 ? -1.106 1.287 1.662 1.00 98.06 205 ALA A N 1
ATOM 1712 C CA . ALA A 1 205 ? -1.332 1.903 0.355 1.00 98.06 205 ALA A CA 1
ATOM 1713 C C . ALA A 1 205 ? -0.573 3.238 0.221 1.00 98.06 205 ALA A C 1
ATOM 1715 O O . ALA A 1 205 ? 0.112 3.464 -0.777 1.00 98.06 205 ALA A O 1
ATOM 1716 N N . TYR A 1 206 ? -0.622 4.101 1.244 1.00 98.38 206 TYR A N 1
ATOM 1717 C CA . TYR A 1 206 ? 0.160 5.343 1.264 1.00 98.38 206 TYR A CA 1
ATOM 1718 C C . TYR A 1 206 ? 1.671 5.093 1.247 1.00 98.38 206 TYR A C 1
ATOM 1720 O O . TYR A 1 206 ? 2.409 5.776 0.536 1.00 98.38 206 TYR A O 1
ATOM 1728 N N . ARG A 1 207 ? 2.143 4.093 1.988 1.00 97.56 207 ARG A N 1
ATOM 1729 C CA . ARG A 1 207 ? 3.549 3.706 1.987 1.00 97.56 207 ARG A CA 1
ATOM 1730 C C . ARG A 1 207 ? 4.006 3.278 0.599 1.00 97.56 207 ARG A C 1
ATOM 1732 O O . ARG A 1 207 ? 5.047 3.734 0.155 1.00 97.56 207 ARG A O 1
ATOM 1739 N N . GLN A 1 208 ? 3.214 2.487 -0.118 1.00 96.88 208 GLN A N 1
ATOM 1740 C CA . GLN A 1 208 ? 3.539 2.103 -1.492 1.00 96.88 208 GLN A CA 1
ATOM 1741 C C . GLN A 1 208 ? 3.572 3.306 -2.439 1.00 96.88 208 GLN A C 1
ATOM 1743 O O . GLN A 1 208 ? 4.457 3.368 -3.290 1.00 96.88 208 GLN A O 1
ATOM 1748 N N . ILE A 1 209 ? 2.667 4.281 -2.269 1.00 97.94 209 ILE A N 1
ATOM 1749 C CA . ILE A 1 209 ? 2.736 5.560 -2.995 1.00 97.94 209 ILE A CA 1
ATOM 1750 C C . ILE A 1 209 ? 4.075 6.243 -2.707 1.00 97.94 209 ILE A C 1
ATOM 1752 O O . ILE A 1 209 ? 4.777 6.631 -3.635 1.00 97.94 209 ILE A O 1
ATOM 1756 N N . ASN A 1 210 ? 4.452 6.381 -1.438 1.00 97.69 210 ASN A N 1
ATOM 1757 C CA . ASN A 1 210 ? 5.715 6.995 -1.042 1.00 97.69 210 ASN A CA 1
ATOM 1758 C C . ASN A 1 210 ? 6.927 6.259 -1.637 1.00 97.69 210 ASN A C 1
ATOM 1760 O O . ASN A 1 210 ? 7.781 6.876 -2.272 1.00 97.69 210 ASN A O 1
ATOM 1764 N N . ASP A 1 211 ? 6.974 4.944 -1.455 1.00 96.69 211 ASP A N 1
ATOM 1765 C CA . ASP A 1 211 ? 8.107 4.093 -1.796 1.00 96.69 211 ASP A CA 1
ATOM 1766 C C . ASP A 1 211 ? 8.339 4.046 -3.309 1.00 96.69 211 ASP A C 1
ATOM 1768 O O . ASP A 1 211 ? 9.475 4.178 -3.765 1.00 96.69 211 ASP A O 1
ATOM 1772 N N . ASP A 1 212 ? 7.275 3.978 -4.109 1.00 96.31 212 ASP A N 1
ATOM 1773 C CA . ASP A 1 212 ? 7.376 4.017 -5.572 1.00 96.31 212 ASP A CA 1
ATOM 1774 C C . ASP A 1 212 ? 7.882 5.358 -6.119 1.00 96.31 212 ASP A C 1
ATOM 1776 O O . ASP A 1 212 ? 8.331 5.430 -7.263 1.00 96.31 212 ASP A O 1
ATOM 1780 N N . ASN A 1 213 ? 7.822 6.420 -5.316 1.00 95.62 213 ASN A N 1
ATOM 1781 C CA . ASN A 1 213 ? 8.300 7.746 -5.691 1.00 95.62 213 ASN A CA 1
ATOM 1782 C C . ASN A 1 213 ? 9.729 8.048 -5.209 1.00 95.62 213 ASN A C 1
ATOM 1784 O O . ASN A 1 213 ? 10.269 9.087 -5.581 1.00 95.62 213 ASN A O 1
ATOM 1788 N N . ILE A 1 214 ? 10.349 7.178 -4.401 1.00 95.50 214 ILE A N 1
ATOM 1789 C CA . ILE A 1 214 ? 11.688 7.432 -3.833 1.00 95.50 214 ILE A CA 1
ATOM 1790 C C . ILE A 1 214 ? 12.641 6.242 -3.930 1.00 95.50 214 ILE A C 1
ATOM 1792 O O . ILE A 1 214 ? 13.832 6.433 -4.153 1.00 95.50 214 ILE A O 1
ATOM 1796 N N . LEU A 1 215 ? 12.154 5.007 -3.786 1.00 94.88 215 LEU A N 1
ATOM 1797 C CA . LEU A 1 215 ? 13.027 3.843 -3.634 1.00 94.88 215 LEU A CA 1
ATOM 1798 C C . LEU A 1 215 ? 13.725 3.435 -4.924 1.00 94.88 215 LEU A C 1
ATOM 1800 O O . LEU A 1 215 ? 14.703 2.701 -4.841 1.00 94.88 215 LEU A O 1
ATOM 1804 N N . ARG A 1 216 ? 13.306 3.918 -6.102 1.00 93.38 216 ARG A N 1
ATOM 1805 C CA . ARG A 1 216 ? 14.015 3.650 -7.368 1.00 93.38 216 ARG A CA 1
ATOM 1806 C C . ARG A 1 216 ? 15.520 3.932 -7.257 1.00 93.38 216 ARG A C 1
ATOM 1808 O O . ARG A 1 216 ? 16.316 3.172 -7.802 1.00 93.38 216 ARG A O 1
ATOM 1815 N N . ASP A 1 217 ? 15.886 4.982 -6.525 1.00 93.25 217 ASP A N 1
ATOM 1816 C CA . ASP A 1 217 ? 17.271 5.426 -6.352 1.00 93.25 217 ASP A CA 1
ATOM 1817 C C . ASP A 1 217 ? 18.013 4.695 -5.215 1.00 93.25 217 ASP A C 1
ATOM 1819 O O . ASP A 1 217 ? 19.209 4.912 -5.025 1.00 93.25 217 ASP A O 1
ATOM 1823 N N . PHE A 1 218 ? 17.334 3.798 -4.488 1.00 95.69 218 PHE A N 1
ATOM 1824 C CA . PHE A 1 218 ? 17.864 3.059 -3.334 1.00 95.69 218 PHE A CA 1
ATOM 1825 C C . PHE A 1 218 ? 17.609 1.540 -3.450 1.00 95.69 218 PHE A C 1
ATOM 1827 O O . PHE A 1 218 ? 16.802 0.982 -2.699 1.00 95.69 218 PHE A O 1
ATOM 1834 N N . PRO A 1 219 ? 18.275 0.832 -4.386 1.00 95.50 219 PRO A N 1
ATOM 1835 C CA . PRO A 1 219 ? 18.053 -0.599 -4.627 1.00 95.50 219 PRO A CA 1
ATOM 1836 C C . PRO A 1 219 ? 18.307 -1.507 -3.417 1.00 95.50 219 PRO A C 1
ATOM 1838 O O . PRO A 1 219 ? 17.719 -2.585 -3.292 1.00 95.50 219 PRO A O 1
ATOM 1841 N N . GLU A 1 220 ? 19.179 -1.081 -2.506 1.00 94.38 220 GLU A N 1
ATOM 1842 C CA . GLU A 1 220 ? 19.462 -1.768 -1.252 1.00 94.38 220 GLU A CA 1
ATOM 1843 C C . GLU A 1 220 ? 18.237 -1.866 -0.334 1.00 94.38 220 GLU A C 1
ATOM 1845 O O . GLU A 1 220 ? 18.095 -2.870 0.372 1.00 94.38 220 GLU A O 1
ATOM 1850 N N . ASP A 1 221 ? 17.320 -0.902 -0.417 1.00 93.81 221 ASP A N 1
ATOM 1851 C CA . ASP A 1 221 ? 16.126 -0.815 0.428 1.00 93.81 221 ASP A CA 1
ATOM 1852 C C . ASP A 1 221 ? 14.931 -1.577 -0.160 1.00 93.81 221 ASP A C 1
ATOM 1854 O O . ASP A 1 221 ? 13.903 -1.735 0.499 1.00 93.81 221 ASP A O 1
ATOM 1858 N N . TRP A 1 222 ? 15.043 -2.096 -1.389 1.00 95.06 222 TRP A N 1
ATOM 1859 C CA . TRP A 1 222 ? 13.967 -2.880 -1.991 1.00 95.06 222 TRP A CA 1
ATOM 1860 C C . TRP A 1 222 ? 13.693 -4.143 -1.181 1.00 95.06 222 TRP A C 1
ATOM 1862 O O . TRP A 1 222 ? 14.604 -4.897 -0.818 1.00 95.06 222 TRP A O 1
ATOM 1872 N N . ILE A 1 223 ? 12.410 -4.401 -0.941 1.00 92.50 223 ILE A N 1
ATOM 1873 C CA . ILE A 1 223 ? 11.957 -5.597 -0.239 1.00 92.50 223 ILE A CA 1
ATOM 1874 C C . ILE A 1 223 ? 12.215 -6.810 -1.133 1.00 92.50 223 ILE A C 1
ATOM 1876 O O . ILE A 1 223 ? 11.808 -6.849 -2.295 1.00 92.50 223 ILE A O 1
ATOM 1880 N N . GLN A 1 224 ? 12.883 -7.821 -0.581 1.00 94.50 224 GLN A N 1
ATOM 1881 C CA . GLN A 1 224 ? 13.054 -9.102 -1.255 1.00 94.50 224 GLN A CA 1
ATOM 1882 C C . GLN A 1 224 ? 11.718 -9.846 -1.279 1.00 94.50 224 GLN A C 1
ATOM 1884 O O . GLN A 1 224 ? 11.095 -10.058 -0.240 1.00 94.50 224 GLN A O 1
ATOM 1889 N N . GLN A 1 225 ? 11.283 -10.258 -2.464 1.00 93.88 225 GLN A N 1
ATOM 1890 C CA . GLN A 1 225 ? 10.009 -10.939 -2.670 1.00 93.88 225 GLN A CA 1
ATOM 1891 C C . GLN A 1 225 ? 10.211 -12.196 -3.510 1.00 93.88 225 GLN A C 1
ATOM 1893 O O . GLN A 1 225 ? 11.142 -12.287 -4.307 1.00 93.88 225 GLN A O 1
ATOM 1898 N N . LYS A 1 226 ? 9.327 -13.182 -3.344 1.00 94.56 226 LYS A N 1
ATOM 1899 C CA . LYS A 1 226 ? 9.308 -14.367 -4.204 1.00 94.56 226 LYS A CA 1
ATOM 1900 C C . LYS A 1 226 ? 8.738 -13.976 -5.570 1.00 94.56 226 LYS A C 1
ATOM 1902 O O . LYS A 1 226 ? 7.574 -13.590 -5.665 1.00 94.56 226 LYS A O 1
ATOM 1907 N N . VAL A 1 227 ? 9.556 -14.077 -6.613 1.00 95.69 227 VAL A N 1
ATOM 1908 C CA . VAL A 1 227 ? 9.217 -13.673 -7.982 1.00 95.69 227 VAL A CA 1
ATOM 1909 C C . VAL A 1 227 ? 9.338 -14.874 -8.906 1.00 95.69 227 VAL A C 1
ATOM 1911 O O . VAL A 1 227 ? 10.370 -15.537 -8.940 1.00 95.69 227 VAL A O 1
ATOM 1914 N N . ASN A 1 228 ? 8.297 -15.137 -9.694 1.00 95.44 228 ASN A N 1
ATOM 1915 C CA . ASN A 1 228 ? 8.356 -16.150 -10.740 1.00 95.44 228 ASN A CA 1
ATOM 1916 C C . ASN A 1 228 ? 9.027 -15.537 -11.973 1.00 95.44 228 ASN A C 1
ATOM 1918 O O . ASN A 1 228 ? 8.405 -14.737 -12.674 1.00 95.44 228 ASN A O 1
ATOM 1922 N N . VAL A 1 229 ? 10.293 -15.867 -12.211 1.00 95.50 229 VAL A N 1
ATOM 1923 C CA . VAL A 1 229 ? 11.174 -15.185 -13.168 1.00 95.50 229 VAL A CA 1
ATOM 1924 C C . VAL A 1 229 ? 11.650 -16.125 -14.274 1.00 95.50 229 VAL A C 1
ATOM 1926 O O . VAL A 1 229 ? 11.749 -17.336 -14.092 1.00 95.50 229 VAL A O 1
ATOM 1929 N N . SER A 1 230 ? 11.931 -15.557 -15.444 1.00 92.38 230 SER A N 1
ATOM 1930 C CA . SER A 1 230 ? 12.573 -16.211 -16.586 1.00 92.38 230 SER A CA 1
ATOM 1931 C C . SER A 1 230 ? 13.410 -15.211 -17.379 1.00 92.38 230 SER A C 1
ATOM 1933 O O . SER A 1 230 ? 13.318 -14.002 -17.173 1.00 92.38 230 SER A O 1
ATOM 1935 N N . ALA A 1 231 ? 14.147 -15.706 -18.374 1.00 86.69 231 ALA A N 1
ATOM 1936 C CA . ALA A 1 231 ? 14.921 -14.881 -19.301 1.00 86.69 231 ALA A CA 1
ATOM 1937 C C . ALA A 1 231 ? 14.097 -13.867 -20.127 1.00 86.69 231 ALA A C 1
ATOM 1939 O O . ALA A 1 231 ? 14.687 -12.980 -20.744 1.00 86.69 231 ALA A O 1
ATOM 1940 N N . SER A 1 232 ? 12.768 -14.014 -20.194 1.00 89.06 232 SER A N 1
ATOM 1941 C CA . SER A 1 232 ? 11.892 -13.174 -21.025 1.00 89.06 232 SER A CA 1
ATOM 1942 C C . SER A 1 232 ? 10.843 -12.396 -20.237 1.00 89.06 232 SER A C 1
ATOM 1944 O O . SER A 1 232 ? 9.987 -11.758 -20.839 1.00 89.06 232 SER A O 1
ATOM 1946 N N . GLY A 1 233 ? 10.829 -12.490 -18.913 1.00 94.88 233 GLY A N 1
ATOM 1947 C CA . GLY A 1 233 ? 9.804 -11.830 -18.120 1.00 94.88 233 GLY A CA 1
ATOM 1948 C C . GLY A 1 233 ? 9.714 -12.363 -16.708 1.00 94.88 233 GLY A C 1
ATOM 1949 O O . GLY A 1 233 ? 10.341 -13.366 -16.354 1.00 94.88 233 GLY A O 1
ATOM 1950 N N . LEU A 1 234 ? 8.873 -11.705 -15.921 1.00 96.44 234 LEU A N 1
ATOM 1951 C CA . LEU A 1 234 ? 8.617 -12.061 -14.537 1.00 96.44 234 LEU A CA 1
ATOM 1952 C C . LEU A 1 234 ? 7.135 -11.962 -14.200 1.00 96.44 234 LEU A C 1
ATOM 1954 O O . LEU A 1 234 ? 6.339 -11.364 -14.922 1.00 96.44 234 LEU A O 1
ATOM 1958 N N . SER A 1 235 ? 6.752 -12.549 -13.078 1.00 96.69 235 SER A N 1
ATOM 1959 C CA . SER A 1 235 ? 5.472 -12.271 -12.451 1.00 96.69 235 SER A CA 1
ATOM 1960 C C . SER A 1 235 ? 5.598 -12.273 -10.941 1.00 96.69 235 SER A C 1
ATOM 1962 O O . SER A 1 235 ? 6.357 -13.061 -10.376 1.00 96.69 235 SER A O 1
ATOM 1964 N N . MET A 1 236 ? 4.836 -11.399 -10.300 1.00 95.94 236 MET A N 1
ATOM 1965 C CA . MET A 1 236 ? 4.870 -11.214 -8.857 1.00 95.94 236 MET A CA 1
ATOM 1966 C C . MET A 1 236 ? 3.493 -10.851 -8.317 1.00 95.94 236 MET A C 1
ATOM 1968 O O . MET A 1 236 ? 2.620 -10.393 -9.054 1.00 95.94 236 MET A O 1
ATOM 1972 N N . VAL A 1 237 ? 3.300 -11.107 -7.029 1.00 96.06 237 VAL A N 1
ATOM 1973 C CA . VAL A 1 237 ? 2.050 -10.842 -6.318 1.00 96.06 237 VAL A CA 1
ATOM 1974 C C . VAL A 1 237 ? 2.222 -9.563 -5.507 1.00 96.06 237 VAL A C 1
ATOM 1976 O O . VAL A 1 237 ? 3.099 -9.497 -4.650 1.00 96.06 237 VAL A O 1
ATOM 1979 N N . MET A 1 238 ? 1.395 -8.553 -5.768 1.00 95.69 238 MET A N 1
ATOM 1980 C CA . MET A 1 238 ? 1.515 -7.214 -5.187 1.00 95.69 238 MET A CA 1
ATOM 1981 C C . MET A 1 238 ? 0.178 -6.740 -4.610 1.00 95.69 238 MET A C 1
ATOM 1983 O O . MET A 1 238 ? -0.884 -7.205 -5.012 1.00 95.69 238 MET A O 1
ATOM 1987 N N . ALA A 1 239 ? 0.224 -5.791 -3.676 1.00 95.88 239 ALA A N 1
ATOM 1988 C CA . ALA A 1 239 ? -0.959 -5.128 -3.111 1.00 95.88 239 ALA A CA 1
ATOM 1989 C C . ALA A 1 239 ? -1.351 -3.847 -3.884 1.00 95.88 239 ALA A C 1
ATOM 1991 O O . ALA A 1 239 ? -2.042 -2.983 -3.363 1.00 95.88 239 ALA A O 1
ATOM 1992 N N . LYS A 1 240 ? -0.913 -3.745 -5.140 1.00 96.31 240 LYS A N 1
ATOM 1993 C CA . LYS A 1 240 ? -1.183 -2.649 -6.073 1.00 96.31 240 LYS A CA 1
ATOM 1994 C C . LYS A 1 240 ? -1.320 -3.212 -7.482 1.00 96.31 240 LYS A C 1
ATOM 1996 O O . LYS A 1 240 ? -0.930 -4.355 -7.731 1.00 96.31 240 LYS A O 1
ATOM 2001 N N . ARG A 1 241 ? -1.859 -2.421 -8.402 1.00 95.19 241 ARG A N 1
ATOM 2002 C CA . ARG A 1 241 ? -2.210 -2.852 -9.755 1.00 95.19 241 ARG A CA 1
ATOM 2003 C C . ARG A 1 241 ? -1.724 -1.865 -10.809 1.00 95.19 241 ARG A C 1
ATOM 2005 O O . ARG A 1 241 ? -1.814 -0.657 -10.642 1.00 95.19 241 ARG A O 1
ATOM 2012 N N . PHE A 1 242 ? -1.248 -2.406 -11.922 1.00 96.00 242 PHE A N 1
ATOM 2013 C CA . PHE A 1 242 ? -0.901 -1.651 -13.128 1.00 96.00 242 PHE A CA 1
ATOM 2014 C C . PHE A 1 242 ? -2.044 -1.716 -14.143 1.00 96.00 242 PHE A C 1
ATOM 2016 O O . PHE A 1 242 ? -2.951 -2.549 -14.024 1.00 96.00 242 PHE A O 1
ATOM 2023 N N . LYS A 1 243 ? -2.007 -0.874 -15.176 1.00 94.56 243 LYS A N 1
ATOM 2024 C CA . LYS A 1 243 ? -2.984 -0.966 -16.266 1.00 94.56 243 LYS A CA 1
ATOM 2025 C C . LYS A 1 243 ? -2.640 -2.152 -17.185 1.00 94.56 243 LYS A C 1
ATOM 2027 O O . LYS A 1 243 ? -1.465 -2.450 -17.406 1.00 94.56 243 LYS A O 1
ATOM 2032 N N . PRO A 1 244 ? -3.642 -2.856 -17.743 1.00 93.19 244 PRO A N 1
ATOM 2033 C CA . PRO A 1 244 ? -3.390 -3.873 -18.761 1.00 93.19 244 PRO A CA 1
ATOM 2034 C C . PRO A 1 244 ? -2.595 -3.290 -19.936 1.00 93.19 244 PRO A C 1
ATOM 2036 O O . PRO A 1 244 ? -2.915 -2.197 -20.400 1.00 93.19 244 PRO A O 1
ATOM 2039 N N . PHE A 1 245 ? -1.585 -4.021 -20.418 1.00 94.38 245 PHE A N 1
ATOM 2040 C CA . PHE A 1 245 ? -0.707 -3.614 -21.527 1.00 94.38 245 PHE A CA 1
ATOM 2041 C C . PHE A 1 245 ? 0.119 -2.343 -21.285 1.00 94.38 245 PHE A C 1
ATOM 2043 O O . PHE A 1 245 ? 0.724 -1.814 -22.217 1.00 94.38 245 PHE A O 1
ATOM 2050 N N . GLU A 1 246 ? 0.179 -1.860 -20.043 1.00 96.12 246 GLU A N 1
ATOM 2051 C CA . GLU A 1 246 ? 1.011 -0.720 -19.675 1.00 96.12 246 GLU A CA 1
ATOM 2052 C C . GLU A 1 246 ? 2.492 -1.034 -19.870 1.00 96.12 246 GLU A C 1
ATOM 2054 O O . GLU A 1 246 ? 2.966 -2.114 -19.504 1.00 96.12 246 GLU A O 1
ATOM 2059 N N . LYS A 1 247 ? 3.217 -0.070 -20.441 1.00 97.56 247 LYS A N 1
ATOM 2060 C CA . LYS A 1 247 ? 4.673 -0.114 -20.543 1.00 97.56 247 LYS A CA 1
ATOM 2061 C C . LYS A 1 247 ? 5.277 0.179 -19.180 1.00 97.56 247 LYS A C 1
ATOM 2063 O O . LYS A 1 247 ? 4.904 1.158 -18.533 1.00 97.56 247 LYS A O 1
ATOM 2068 N N . VAL A 1 248 ? 6.220 -0.652 -18.767 1.00 97.56 248 VAL A N 1
ATOM 2069 C CA . VAL A 1 248 ? 6.879 -0.550 -17.467 1.00 97.56 248 VAL A CA 1
ATOM 2070 C C . VAL A 1 248 ? 8.388 -0.685 -17.607 1.00 97.56 248 VAL A C 1
ATOM 2072 O O . VAL A 1 248 ? 8.880 -1.446 -18.440 1.00 97.56 248 VAL A O 1
ATOM 2075 N N . ASP A 1 249 ? 9.097 0.021 -16.740 1.00 96.94 249 ASP A N 1
ATOM 2076 C CA . ASP A 1 249 ? 10.511 -0.180 -16.469 1.00 96.94 249 ASP A CA 1
ATOM 2077 C C . ASP A 1 249 ? 10.630 -1.142 -15.280 1.00 96.94 249 ASP A C 1
ATOM 2079 O O . ASP A 1 249 ? 10.018 -0.936 -14.227 1.00 96.94 249 ASP A O 1
ATOM 2083 N N . ILE A 1 250 ? 11.411 -2.203 -15.447 1.00 97.19 250 ILE A N 1
ATOM 2084 C CA . ILE A 1 250 ? 11.682 -3.218 -14.433 1.00 97.19 250 ILE A CA 1
ATOM 2085 C C . ILE A 1 250 ? 13.142 -3.108 -14.020 1.00 97.19 250 ILE A C 1
ATOM 2087 O O . ILE A 1 250 ? 14.042 -3.153 -14.857 1.00 97.19 250 ILE A O 1
ATOM 2091 N N . PHE A 1 251 ? 13.373 -3.060 -12.717 1.00 97.25 251 PHE A N 1
ATOM 2092 C CA . PHE A 1 251 ? 14.695 -3.046 -12.120 1.00 97.25 251 PHE A CA 1
ATOM 2093 C C . PHE A 1 251 ? 14.829 -4.246 -11.187 1.00 97.25 251 PHE A C 1
ATOM 2095 O O . PHE A 1 251 ? 13.957 -4.488 -10.353 1.00 97.25 251 PHE A O 1
ATOM 2102 N N . ILE A 1 252 ? 15.909 -5.012 -11.320 1.00 96.94 252 ILE A N 1
ATOM 2103 C CA . ILE A 1 252 ? 16.193 -6.177 -10.475 1.00 96.94 252 ILE A CA 1
ATOM 2104 C C . ILE A 1 252 ? 17.556 -5.973 -9.830 1.00 96.94 252 ILE A C 1
ATOM 2106 O O . ILE A 1 252 ? 18.570 -5.949 -10.525 1.00 96.94 252 ILE A O 1
ATOM 2110 N N . PHE A 1 253 ? 17.590 -5.834 -8.509 1.00 96.94 253 PHE A N 1
ATOM 2111 C CA . PHE A 1 253 ? 18.836 -5.705 -7.765 1.00 96.94 253 PHE A CA 1
ATOM 2112 C C . PHE A 1 253 ? 19.379 -7.086 -7.391 1.00 96.94 253 PHE A C 1
ATOM 2114 O O . PHE A 1 253 ? 18.666 -7.908 -6.814 1.00 96.94 253 PHE A O 1
ATOM 2121 N N . ILE A 1 254 ? 20.650 -7.326 -7.714 1.00 92.81 254 ILE A N 1
ATOM 2122 C CA . ILE A 1 254 ? 21.391 -8.556 -7.424 1.00 92.81 254 ILE A CA 1
ATOM 2123 C C . ILE A 1 254 ? 22.392 -8.246 -6.301 1.00 92.81 254 ILE A C 1
ATOM 2125 O O . ILE A 1 254 ? 23.455 -7.678 -6.579 1.00 92.81 254 ILE A O 1
ATOM 2129 N N . PRO A 1 255 ? 22.096 -8.617 -5.037 1.00 90.38 255 PRO A N 1
ATOM 2130 C CA . PRO A 1 255 ? 22.895 -8.200 -3.883 1.00 90.38 255 PRO A CA 1
ATOM 2131 C C . PRO A 1 255 ? 24.358 -8.646 -3.948 1.00 90.38 255 PRO A C 1
ATOM 2133 O O . PRO A 1 255 ? 25.253 -7.835 -3.722 1.00 90.38 255 PRO A O 1
ATOM 2136 N N . ILE A 1 256 ? 24.607 -9.902 -4.336 1.00 87.44 256 ILE A N 1
ATOM 2137 C CA . ILE A 1 256 ? 25.955 -10.497 -4.423 1.00 87.44 256 ILE A CA 1
ATOM 2138 C C . ILE A 1 256 ? 26.859 -9.720 -5.383 1.00 87.44 256 ILE A C 1
ATOM 2140 O O . ILE A 1 256 ? 28.058 -9.590 -5.159 1.00 87.44 256 ILE A O 1
ATOM 2144 N N . ARG A 1 257 ? 26.278 -9.151 -6.442 1.00 87.88 257 ARG A N 1
ATOM 2145 C CA . ARG A 1 257 ? 27.013 -8.382 -7.452 1.00 87.88 257 ARG A CA 1
ATOM 2146 C C . ARG A 1 257 ? 26.948 -6.876 -7.235 1.00 87.88 257 ARG A C 1
ATOM 2148 O O . ARG A 1 257 ? 27.593 -6.146 -7.981 1.00 87.88 257 ARG A O 1
ATOM 2155 N N . LYS A 1 258 ? 26.152 -6.414 -6.262 1.00 92.00 258 LYS A N 1
ATOM 2156 C CA . LYS A 1 258 ? 25.824 -4.998 -6.036 1.00 92.00 258 LYS A CA 1
ATOM 2157 C C . LYS A 1 258 ? 25.436 -4.282 -7.339 1.00 92.00 258 LYS A C 1
ATOM 2159 O O . LYS A 1 258 ? 25.868 -3.164 -7.597 1.00 92.00 258 LYS A O 1
ATOM 2164 N N . ALA A 1 259 ? 24.645 -4.954 -8.175 1.00 93.31 259 ALA A N 1
ATOM 2165 C CA . ALA A 1 259 ? 24.295 -4.490 -9.515 1.00 93.31 259 ALA A CA 1
ATOM 2166 C C . ALA A 1 259 ? 22.780 -4.514 -9.731 1.00 93.31 259 ALA A C 1
ATOM 2168 O O . ALA A 1 259 ? 22.091 -5.385 -9.201 1.00 93.31 259 ALA A O 1
ATOM 2169 N N . VAL A 1 260 ? 22.277 -3.576 -10.534 1.00 95.25 260 VAL A N 1
ATOM 2170 C CA . VAL A 1 260 ? 20.871 -3.519 -10.953 1.00 95.25 260 VAL A CA 1
ATOM 2171 C C . VAL A 1 260 ? 20.776 -3.885 -12.433 1.00 95.25 260 VAL A C 1
ATOM 2173 O O . VAL A 1 260 ? 21.443 -3.269 -13.266 1.00 95.25 260 VAL A O 1
ATOM 2176 N N . CYS A 1 261 ? 19.950 -4.880 -12.754 1.00 94.31 261 CYS A N 1
ATOM 2177 C CA . CYS A 1 261 ? 19.533 -5.184 -14.120 1.00 94.31 261 CYS A CA 1
ATOM 2178 C C . CYS A 1 261 ? 18.301 -4.356 -14.470 1.00 94.31 261 CYS A C 1
ATOM 2180 O O . CYS A 1 261 ? 17.325 -4.380 -13.718 1.00 94.31 261 CYS A O 1
ATOM 2182 N N . ASN A 1 262 ? 18.315 -3.712 -15.634 1.00 95.19 262 ASN A N 1
ATOM 2183 C CA . ASN A 1 262 ? 17.197 -2.902 -16.107 1.00 95.19 262 ASN A CA 1
ATOM 2184 C C . ASN A 1 262 ? 16.567 -3.558 -17.332 1.00 95.19 262 ASN A C 1
ATOM 2186 O O . ASN A 1 262 ? 17.273 -3.993 -18.241 1.00 95.19 262 ASN A O 1
ATOM 2190 N N . PHE A 1 263 ? 15.243 -3.599 -17.370 1.00 96.19 263 PHE A N 1
ATOM 2191 C CA . PHE A 1 263 ? 14.479 -4.121 -18.492 1.00 96.19 263 PHE A CA 1
ATOM 2192 C C . PHE A 1 263 ? 13.312 -3.192 -18.791 1.00 96.19 263 PHE A C 1
ATOM 2194 O O . PHE A 1 263 ? 12.651 -2.715 -17.876 1.00 96.19 263 PHE A O 1
ATOM 2201 N N . ASN A 1 264 ? 13.010 -3.008 -20.070 1.00 96.94 264 ASN A N 1
ATOM 2202 C CA . ASN A 1 264 ? 11.717 -2.476 -20.483 1.00 96.94 264 ASN A CA 1
ATOM 2203 C C . ASN A 1 264 ? 10.744 -3.647 -20.618 1.00 96.94 264 ASN A C 1
ATOM 2205 O O . ASN A 1 264 ? 11.156 -4.768 -20.928 1.00 96.94 264 ASN A O 1
ATOM 2209 N N . GLY A 1 265 ? 9.453 -3.416 -20.413 1.00 96.31 265 GLY A N 1
ATOM 2210 C CA . GLY A 1 265 ? 8.454 -4.461 -20.571 1.00 96.31 265 GLY A CA 1
ATOM 2211 C C . GLY A 1 265 ? 7.029 -3.954 -20.705 1.00 96.31 265 GLY A C 1
ATOM 2212 O O . GLY A 1 265 ? 6.764 -2.755 -20.659 1.00 96.31 265 G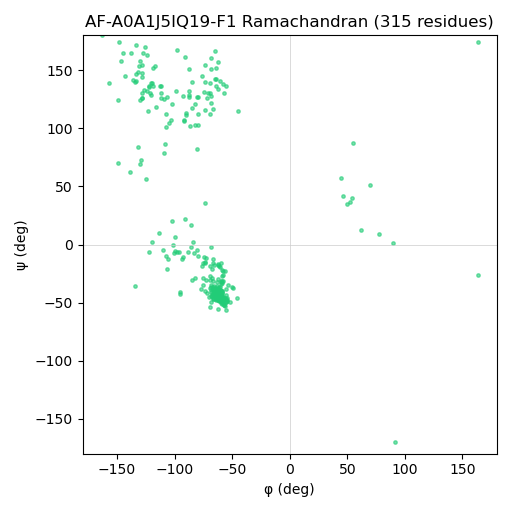LY A O 1
ATOM 2213 N N . SER A 1 266 ? 6.105 -4.901 -20.852 1.00 97.38 266 SER A N 1
ATOM 2214 C CA . SER A 1 266 ? 4.663 -4.647 -20.818 1.00 97.38 266 SER A CA 1
ATOM 2215 C C . SER A 1 266 ? 3.966 -5.567 -19.835 1.00 97.38 266 SER A C 1
ATOM 2217 O O . SER A 1 266 ? 4.296 -6.754 -19.743 1.00 97.38 266 SER A O 1
ATOM 2219 N N . ILE A 1 267 ? 2.938 -5.044 -19.170 1.00 96.94 267 ILE A N 1
ATOM 2220 C CA . ILE A 1 267 ? 1.991 -5.856 -18.408 1.00 96.94 267 ILE A CA 1
ATOM 2221 C C . ILE A 1 267 ? 1.187 -6.734 -19.373 1.00 96.94 267 ILE A C 1
ATOM 2223 O O . ILE A 1 267 ? 0.431 -6.227 -20.197 1.00 96.94 267 ILE A O 1
ATOM 2227 N N . VAL A 1 268 ? 1.326 -8.055 -19.272 1.00 96.06 268 VAL A N 1
ATOM 2228 C CA . VAL A 1 268 ? 0.669 -9.008 -20.190 1.00 96.06 268 VAL A CA 1
ATOM 2229 C C . VAL A 1 268 ? -0.495 -9.767 -19.564 1.00 96.06 268 VAL A C 1
ATOM 2231 O O . VAL A 1 268 ? -1.331 -10.299 -20.286 1.00 96.06 268 VAL A O 1
ATOM 2234 N N . ASP A 1 269 ? -0.551 -9.847 -18.236 1.00 95.50 269 ASP A N 1
ATOM 2235 C CA . ASP A 1 269 ? -1.614 -10.542 -17.508 1.00 95.50 269 ASP A CA 1
ATOM 2236 C C . ASP A 1 269 ? -1.711 -9.981 -16.085 1.00 95.50 269 ASP A C 1
ATOM 2238 O O . ASP A 1 269 ? -0.692 -9.724 -15.437 1.00 95.50 269 ASP A O 1
ATOM 2242 N N . ILE A 1 270 ? -2.940 -9.794 -15.609 1.00 96.00 270 ILE A N 1
ATOM 2243 C CA . ILE A 1 270 ? -3.250 -9.384 -14.238 1.00 96.00 270 ILE A CA 1
ATOM 2244 C C . ILE A 1 270 ? -4.301 -10.353 -13.722 1.00 96.00 270 ILE A C 1
ATOM 2246 O O . ILE A 1 270 ? -5.360 -10.499 -14.333 1.00 96.00 270 ILE A O 1
ATOM 2250 N N . ARG A 1 271 ? -4.019 -11.010 -12.598 1.00 94.94 271 ARG A N 1
ATOM 2251 C CA . ARG A 1 271 ? -4.959 -11.930 -11.956 1.00 94.94 271 ARG A CA 1
ATOM 2252 C C . ARG A 1 271 ? -5.139 -11.582 -10.499 1.00 94.94 271 ARG A C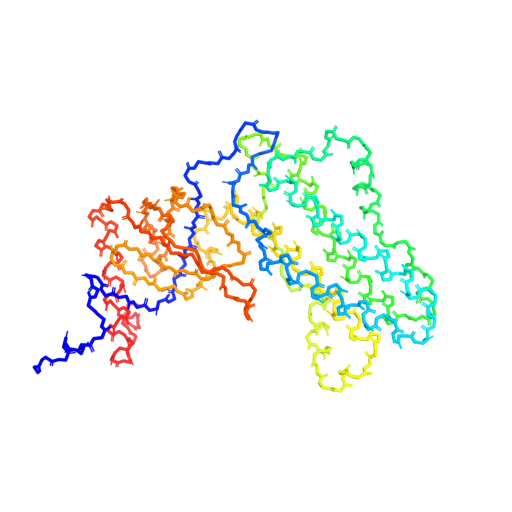 1
ATOM 2254 O O . ARG A 1 271 ? -4.175 -11.582 -9.740 1.00 94.94 271 ARG A O 1
ATOM 2261 N N . THR A 1 272 ? -6.385 -11.408 -10.111 1.00 94.81 272 THR A N 1
ATOM 2262 C CA . THR A 1 272 ? -6.769 -11.254 -8.718 1.00 94.81 272 THR A CA 1
ATOM 2263 C C . THR A 1 272 ? -6.582 -12.569 -7.961 1.00 94.81 272 THR A C 1
ATOM 2265 O O . THR A 1 272 ? -7.020 -13.629 -8.406 1.00 94.81 272 THR A O 1
ATOM 2268 N N . ILE A 1 273 ? -5.906 -12.498 -6.815 1.00 93.94 273 ILE A N 1
ATOM 2269 C CA . ILE A 1 273 ? -5.759 -13.589 -5.851 1.00 93.94 273 ILE A CA 1
ATOM 2270 C C . ILE A 1 273 ? -6.620 -13.223 -4.638 1.00 93.94 273 ILE A C 1
ATOM 2272 O O . ILE A 1 273 ? -6.150 -12.584 -3.693 1.00 93.94 273 ILE A O 1
ATOM 2276 N N . GLU A 1 274 ? -7.902 -13.591 -4.698 1.00 87.88 274 GLU A N 1
ATOM 2277 C CA . GLU A 1 274 ? -8.931 -13.156 -3.739 1.00 87.88 274 GLU A CA 1
ATOM 2278 C C . GLU A 1 274 ? -8.566 -13.481 -2.288 1.00 87.88 274 GLU A C 1
ATOM 2280 O O . GLU A 1 274 ? -8.610 -12.607 -1.429 1.00 87.88 274 GLU A O 1
ATOM 2285 N N . ASN A 1 275 ? -8.110 -14.707 -2.022 1.00 89.62 275 ASN A N 1
ATOM 2286 C CA . ASN A 1 275 ? -7.761 -15.166 -0.674 1.00 89.62 275 ASN A CA 1
ATOM 2287 C C . ASN A 1 275 ? -6.543 -14.458 -0.055 1.00 89.62 275 ASN A C 1
ATOM 2289 O O . ASN A 1 275 ? -6.289 -14.619 1.135 1.00 89.62 275 ASN A O 1
ATOM 2293 N N . GLN A 1 276 ? -5.771 -13.714 -0.849 1.00 91.00 276 GLN A N 1
ATOM 2294 C CA . GLN A 1 276 ? -4.639 -12.921 -0.367 1.00 91.00 276 GLN A CA 1
ATOM 2295 C C . GLN A 1 276 ? -4.904 -11.418 -0.444 1.00 91.00 276 GLN A C 1
ATOM 2297 O O . GLN A 1 276 ? -4.049 -10.649 -0.015 1.00 91.00 276 GLN A O 1
ATOM 2302 N N . HIS A 1 277 ? -6.042 -11.000 -1.010 1.00 94.00 277 HIS A N 1
ATOM 2303 C CA . HIS A 1 277 ? -6.346 -9.605 -1.330 1.00 94.00 277 HIS A CA 1
ATOM 2304 C C . HIS A 1 277 ? -5.249 -8.912 -2.156 1.00 94.00 277 HIS A C 1
ATOM 2306 O O . HIS A 1 277 ? -4.976 -7.722 -1.996 1.00 94.00 277 HIS A O 1
ATOM 2312 N N . LYS A 1 278 ? -4.619 -9.654 -3.072 1.00 95.75 278 LYS A N 1
ATOM 2313 C CA . LYS A 1 278 ? -3.497 -9.179 -3.892 1.00 95.75 278 LYS A CA 1
ATOM 2314 C C . LYS A 1 278 ? -3.734 -9.416 -5.375 1.00 95.75 278 LYS A C 1
ATOM 2316 O O . LYS A 1 278 ? -4.571 -10.221 -5.776 1.00 95.75 278 LYS A O 1
ATOM 2321 N N . GLU A 1 279 ? -2.929 -8.749 -6.183 1.00 95.81 279 GLU A N 1
ATOM 2322 C CA . GLU A 1 279 ? -2.933 -8.841 -7.635 1.00 95.81 279 GLU A CA 1
ATOM 2323 C C . GLU A 1 279 ? -1.639 -9.512 -8.097 1.00 95.81 279 GLU A C 1
ATOM 2325 O O . GLU A 1 279 ? -0.532 -9.089 -7.760 1.00 95.81 279 GLU A O 1
ATOM 2330 N N . ARG A 1 280 ? -1.757 -10.580 -8.883 1.00 96.06 280 ARG A N 1
ATOM 2331 C CA . ARG A 1 280 ? -0.628 -11.160 -9.603 1.00 96.06 280 ARG A CA 1
ATOM 2332 C C . ARG A 1 280 ? -0.453 -10.419 -10.913 1.00 96.06 280 ARG A C 1
ATOM 2334 O O . ARG A 1 280 ? -1.307 -10.512 -11.790 1.00 96.06 280 ARG A O 1
ATOM 2341 N N . ILE A 1 281 ? 0.688 -9.772 -11.069 1.00 96.75 281 ILE A N 1
ATOM 2342 C CA . ILE A 1 281 ? 1.059 -9.034 -12.270 1.00 96.75 281 ILE A CA 1
ATOM 2343 C C . ILE A 1 281 ? 2.114 -9.844 -13.013 1.00 96.75 281 ILE A C 1
ATOM 2345 O O . ILE A 1 281 ? 3.115 -10.252 -12.423 1.00 96.75 281 ILE A O 1
ATOM 2349 N N . ALA A 1 282 ? 1.886 -10.109 -14.297 1.00 96.81 282 ALA A N 1
ATOM 2350 C CA . ALA A 1 282 ? 2.866 -10.723 -15.180 1.00 96.81 282 ALA A CA 1
ATOM 2351 C C . ALA A 1 282 ? 3.341 -9.722 -16.229 1.00 96.81 282 ALA A C 1
ATOM 2353 O O . ALA A 1 282 ? 2.544 -9.013 -16.844 1.00 96.81 282 ALA A O 1
ATOM 2354 N N . ILE A 1 283 ? 4.651 -9.712 -16.443 1.00 97.19 283 ILE A N 1
ATOM 2355 C CA . ILE A 1 283 ? 5.359 -8.735 -17.257 1.00 97.19 283 ILE A CA 1
ATOM 2356 C C . ILE A 1 283 ? 6.223 -9.488 -18.255 1.00 97.19 283 ILE A C 1
ATOM 2358 O O . ILE A 1 283 ? 6.966 -10.401 -17.884 1.00 97.19 283 ILE A O 1
ATOM 2362 N N . ASN A 1 284 ? 6.127 -9.104 -19.521 1.00 95.56 284 ASN A N 1
ATOM 2363 C CA . ASN A 1 284 ? 7.025 -9.583 -20.562 1.00 95.56 284 ASN A CA 1
ATOM 2364 C C . ASN A 1 284 ? 8.118 -8.541 -20.801 1.00 95.56 284 ASN A C 1
ATOM 2366 O O . ASN A 1 284 ? 7.799 -7.365 -20.966 1.00 95.56 284 ASN A O 1
ATOM 2370 N N . PHE A 1 285 ? 9.379 -8.969 -20.838 1.00 95.31 285 PHE A N 1
ATOM 2371 C CA . PHE A 1 285 ? 10.494 -8.091 -21.179 1.00 95.31 285 PHE A CA 1
ATOM 2372 C C . PHE A 1 285 ? 10.497 -7.797 -22.680 1.00 95.31 285 PHE A C 1
ATOM 2374 O O . PHE A 1 285 ? 10.263 -8.678 -23.511 1.00 95.31 285 PHE A O 1
ATOM 2381 N N . GLU A 1 286 ? 10.786 -6.551 -23.027 1.00 91.50 286 GLU A N 1
ATOM 2382 C CA . GLU A 1 286 ? 10.842 -6.048 -24.392 1.00 91.50 286 GLU A CA 1
ATOM 2383 C C . GLU A 1 286 ? 12.285 -5.811 -24.795 1.00 91.50 286 GLU A C 1
ATOM 2385 O O . GLU A 1 286 ? 12.933 -4.910 -24.273 1.00 91.50 286 GLU A O 1
ATOM 2390 N N . PHE A 1 287 ? 12.762 -6.628 -25.739 1.00 84.62 287 PHE A N 1
ATOM 2391 C CA . PHE A 1 287 ? 14.085 -6.500 -26.358 1.00 84.62 287 PHE A CA 1
ATOM 2392 C C . PHE A 1 287 ? 15.208 -6.220 -25.338 1.00 84.62 287 PHE A C 1
ATOM 2394 O O . PHE A 1 287 ? 15.883 -5.195 -25.444 1.00 84.62 287 PHE A O 1
ATOM 2401 N N . PRO A 1 288 ? 15.398 -7.098 -24.332 1.00 85.12 288 PRO A N 1
ATOM 2402 C CA . PRO A 1 288 ? 16.413 -6.882 -23.308 1.00 85.12 288 PRO A CA 1
ATOM 2403 C C . PRO A 1 288 ? 17.805 -6.826 -23.947 1.00 85.12 288 PRO A C 1
ATOM 2405 O O . PRO A 1 288 ? 18.104 -7.605 -24.855 1.00 85.12 288 PRO A O 1
ATOM 2408 N N . ASP A 1 289 ? 18.669 -5.928 -23.474 1.00 90.94 289 ASP A N 1
ATOM 2409 C CA . ASP A 1 289 ? 20.053 -5.902 -23.935 1.00 90.94 289 ASP A CA 1
ATOM 2410 C C . ASP A 1 289 ? 20.814 -7.142 -23.445 1.00 90.94 289 ASP A C 1
ATOM 2412 O O . ASP A 1 289 ? 20.541 -7.701 -22.376 1.00 90.94 289 ASP A O 1
ATOM 2416 N N . SER A 1 290 ? 21.811 -7.562 -24.225 1.00 90.25 290 SER A N 1
ATOM 2417 C CA . SER A 1 290 ? 22.559 -8.789 -23.951 1.00 90.25 290 SER A CA 1
ATOM 2418 C C . SER A 1 290 ? 23.252 -8.770 -22.588 1.00 90.25 290 SER A C 1
ATOM 2420 O O . SER A 1 290 ? 23.396 -9.818 -21.966 1.00 90.25 290 SER A O 1
ATOM 2422 N N . LYS A 1 291 ? 23.680 -7.599 -22.093 1.00 93.06 291 LYS A N 1
ATOM 2423 C CA . LYS A 1 291 ? 24.389 -7.495 -20.813 1.00 93.06 291 LYS A CA 1
ATOM 2424 C C . LYS A 1 291 ? 23.443 -7.795 -19.649 1.00 93.06 291 LYS A C 1
ATOM 2426 O O . LYS A 1 291 ? 23.751 -8.674 -18.845 1.00 93.06 291 LYS A O 1
ATOM 2431 N N . ASN A 1 292 ? 22.303 -7.108 -19.571 1.00 93.38 292 ASN A N 1
ATOM 2432 C CA . ASN A 1 292 ? 21.313 -7.324 -18.512 1.00 93.38 292 ASN A CA 1
ATOM 2433 C C . ASN A 1 292 ? 20.676 -8.714 -18.605 1.00 93.38 292 ASN A C 1
ATOM 2435 O O . ASN A 1 292 ? 20.477 -9.373 -17.581 1.00 93.38 292 ASN A O 1
ATOM 2439 N N . GLN A 1 293 ? 20.415 -9.202 -19.822 1.00 91.62 293 GLN A N 1
ATOM 2440 C CA . GLN A 1 293 ? 19.867 -10.539 -20.021 1.00 91.62 293 GLN A CA 1
ATOM 2441 C C . GLN A 1 293 ? 20.834 -11.636 -19.555 1.00 91.62 293 GLN A C 1
ATOM 2443 O O . GLN A 1 293 ? 20.416 -12.528 -18.817 1.00 91.62 293 GLN A O 1
ATOM 2448 N N . ASN A 1 294 ? 22.118 -11.554 -19.922 1.00 92.31 294 ASN A N 1
ATOM 2449 C CA . ASN A 1 294 ? 23.131 -12.514 -19.474 1.00 92.31 294 ASN A CA 1
ATOM 2450 C C . ASN A 1 294 ? 23.297 -12.483 -17.951 1.00 92.31 294 ASN A C 1
ATOM 2452 O O . ASN A 1 294 ? 23.420 -13.529 -17.320 1.00 92.31 294 ASN A O 1
ATOM 2456 N N . LEU A 1 295 ? 23.271 -11.289 -17.351 1.00 92.62 295 LEU A N 1
ATOM 2457 C CA . LEU A 1 295 ? 23.396 -11.133 -15.905 1.00 92.62 295 LEU A CA 1
ATOM 2458 C C . LEU A 1 295 ? 22.244 -11.824 -15.160 1.00 92.62 295 LEU A C 1
ATOM 2460 O O . LEU A 1 295 ? 22.495 -12.610 -14.249 1.00 92.62 295 LEU A O 1
ATOM 2464 N N . LEU A 1 296 ? 20.998 -11.598 -15.588 1.00 93.06 296 LEU A N 1
ATOM 2465 C CA . LEU A 1 296 ? 19.831 -12.264 -15.006 1.00 93.06 296 LEU A CA 1
ATOM 2466 C C . LEU A 1 296 ? 19.856 -13.782 -15.240 1.00 93.06 296 LEU A C 1
ATOM 2468 O O . LEU A 1 296 ? 19.556 -14.540 -14.323 1.00 93.06 296 LEU A O 1
ATOM 2472 N N . GLN A 1 297 ? 20.219 -14.238 -16.442 1.00 92.25 297 GLN A N 1
ATOM 2473 C CA . GLN A 1 297 ? 20.304 -15.671 -16.747 1.00 92.25 297 GLN A CA 1
ATOM 2474 C C . GLN A 1 297 ? 21.341 -16.388 -15.879 1.00 92.25 297 GLN A C 1
ATOM 2476 O O . GLN A 1 297 ? 21.051 -17.468 -15.369 1.00 92.25 297 GLN A O 1
ATOM 2481 N N . ASN A 1 298 ? 22.510 -15.781 -15.668 1.00 92.00 298 ASN A N 1
ATOM 2482 C CA . ASN A 1 298 ? 23.545 -16.346 -14.805 1.00 92.00 298 ASN A CA 1
ATOM 2483 C C . ASN A 1 298 ? 23.080 -16.436 -13.346 1.00 92.00 298 ASN A C 1
ATOM 2485 O O . ASN A 1 298 ? 23.362 -17.428 -12.681 1.00 92.00 298 ASN A O 1
ATOM 2489 N N . GLU A 1 299 ? 22.345 -15.438 -12.848 1.00 92.50 299 GLU A N 1
ATOM 2490 C CA . GLU A 1 299 ? 21.781 -15.498 -11.494 1.00 92.50 299 GLU A CA 1
ATOM 2491 C C . GLU A 1 299 ? 20.685 -16.551 -11.351 1.00 92.50 299 GLU A C 1
ATOM 2493 O O . GLU A 1 299 ? 20.647 -17.258 -10.348 1.00 92.50 299 GLU A O 1
ATOM 2498 N N . ILE A 1 300 ? 19.834 -16.696 -12.368 1.00 92.00 300 ILE A N 1
ATOM 2499 C CA . ILE A 1 300 ? 18.835 -17.764 -12.431 1.00 92.00 300 ILE A CA 1
ATOM 2500 C C . ILE A 1 300 ? 19.514 -19.140 -12.370 1.00 92.00 300 ILE A C 1
ATOM 2502 O O . ILE A 1 300 ? 19.121 -19.976 -11.561 1.00 92.00 300 ILE A O 1
ATOM 2506 N N . GLN A 1 301 ? 20.542 -19.364 -13.193 1.00 90.88 301 GLN A N 1
ATOM 2507 C CA . GLN A 1 301 ? 21.280 -20.629 -13.224 1.00 90.88 301 GLN A CA 1
ATOM 2508 C C . GLN A 1 301 ? 22.005 -20.897 -11.904 1.00 90.88 301 GLN A C 1
ATOM 2510 O O . GLN A 1 301 ? 21.981 -22.022 -11.415 1.00 90.88 301 GLN A O 1
ATOM 2515 N N . ARG A 1 302 ? 22.626 -19.870 -11.306 1.00 90.69 302 ARG A N 1
ATOM 2516 C CA . ARG A 1 302 ? 23.266 -19.983 -9.990 1.00 90.69 302 ARG A CA 1
ATOM 2517 C C . ARG A 1 302 ? 22.262 -20.460 -8.943 1.00 90.69 302 ARG A C 1
ATOM 2519 O O . ARG A 1 302 ? 22.532 -21.445 -8.267 1.00 90.69 302 ARG A O 1
ATOM 2526 N N . PHE A 1 303 ? 21.110 -19.797 -8.850 1.00 90.81 303 PHE A N 1
ATOM 2527 C CA . PHE A 1 303 ? 20.067 -20.152 -7.889 1.00 90.81 303 PHE A CA 1
ATOM 2528 C C . PHE A 1 303 ? 19.518 -21.567 -8.123 1.00 90.81 303 PHE A C 1
ATOM 2530 O O . PHE A 1 303 ? 19.343 -22.322 -7.175 1.00 90.81 303 PHE A O 1
ATOM 2537 N N . GLU A 1 304 ? 19.317 -21.966 -9.382 1.00 88.00 304 GLU A N 1
ATOM 2538 C CA . GLU A 1 304 ? 18.886 -23.327 -9.729 1.00 88.00 304 GLU A CA 1
ATOM 2539 C C . GLU A 1 304 ? 19.899 -24.396 -9.277 1.00 88.00 304 GLU A C 1
ATOM 2541 O O . GLU A 1 304 ? 19.502 -25.450 -8.774 1.00 88.00 304 GLU A O 1
ATOM 2546 N N . ILE A 1 305 ? 21.203 -24.132 -9.422 1.00 87.94 305 ILE A N 1
ATOM 2547 C CA . ILE A 1 305 ? 22.268 -25.029 -8.949 1.00 87.94 305 ILE A CA 1
ATOM 2548 C C . ILE A 1 305 ? 22.268 -25.113 -7.418 1.00 87.94 305 ILE A C 1
ATOM 2550 O O . ILE A 1 305 ? 22.344 -26.218 -6.884 1.00 87.94 305 ILE A O 1
ATOM 2554 N N . GLU A 1 306 ? 22.164 -23.975 -6.724 1.00 87.62 306 GLU A N 1
ATOM 2555 C CA . GLU A 1 306 ? 22.112 -23.909 -5.254 1.00 87.62 306 GLU A CA 1
ATOM 2556 C C . GLU A 1 306 ? 20.920 -24.696 -4.697 1.00 87.62 306 GLU A C 1
ATOM 2558 O O . GLU A 1 306 ? 21.103 -25.522 -3.804 1.00 87.62 306 GLU A O 1
ATOM 2563 N N . GLU A 1 307 ? 19.722 -24.524 -5.269 1.00 85.44 307 GLU A N 1
ATOM 2564 C CA . GLU A 1 307 ? 18.536 -25.287 -4.858 1.00 85.44 307 GLU A CA 1
ATOM 2565 C C . GLU A 1 307 ? 18.656 -26.783 -5.177 1.00 85.44 307 GLU A C 1
ATOM 2567 O O . GLU A 1 307 ? 18.222 -27.617 -4.387 1.00 85.44 307 GLU A O 1
ATOM 2572 N N . THR A 1 308 ? 19.238 -27.148 -6.325 1.00 85.38 308 THR A N 1
ATOM 2573 C CA . THR A 1 308 ? 19.327 -28.558 -6.750 1.00 85.38 308 THR A CA 1
ATOM 2574 C C . THR A 1 308 ? 20.383 -29.343 -5.974 1.00 85.38 308 THR A C 1
ATOM 2576 O O . THR A 1 308 ? 20.216 -30.544 -5.757 1.00 85.38 308 THR A O 1
ATOM 2579 N N . LEU A 1 309 ? 21.493 -28.698 -5.609 1.00 85.94 309 LEU A N 1
ATOM 2580 C CA . LEU A 1 309 ? 22.619 -29.335 -4.923 1.00 85.94 309 LEU A CA 1
ATOM 2581 C C . LEU A 1 309 ? 22.622 -29.094 -3.407 1.00 85.94 309 LEU A C 1
ATOM 2583 O O . LEU A 1 309 ? 23.468 -29.671 -2.730 1.00 85.94 309 LEU A O 1
ATOM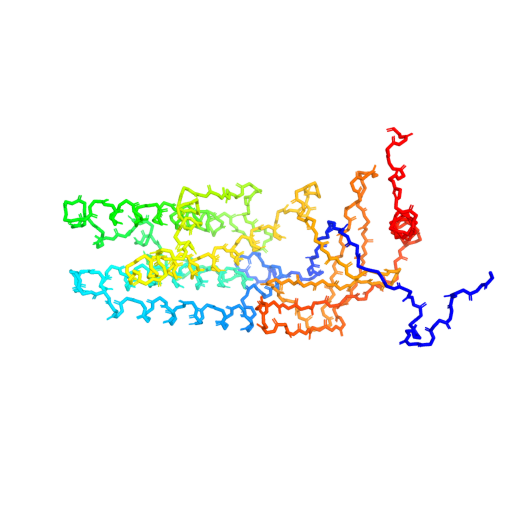 2587 N N . GLU A 1 310 ? 21.707 -28.269 -2.889 1.00 83.81 310 GLU A N 1
ATOM 2588 C CA . GLU A 1 310 ? 21.651 -27.851 -1.479 1.00 83.81 310 GLU A CA 1
ATOM 2589 C C . GLU A 1 310 ? 22.986 -27.249 -0.988 1.00 83.81 310 GLU A C 1
ATOM 2591 O O . GLU A 1 310 ? 23.444 -27.503 0.126 1.00 83.81 310 GLU A O 1
ATOM 2596 N N . ILE A 1 311 ? 23.630 -26.444 -1.841 1.00 80.25 311 ILE A N 1
ATOM 2597 C CA . ILE A 1 311 ? 24.909 -25.773 -1.558 1.00 80.25 311 ILE A CA 1
ATOM 2598 C C . ILE A 1 311 ? 24.751 -24.252 -1.577 1.00 80.25 311 ILE A C 1
ATOM 2600 O O . ILE A 1 311 ? 23.909 -23.723 -2.296 1.00 80.25 311 ILE A O 1
ATOM 2604 N N . ASP A 1 312 ? 25.614 -23.546 -0.845 1.00 78.00 312 ASP A N 1
ATOM 2605 C CA . ASP A 1 312 ? 25.771 -22.093 -0.967 1.00 78.00 312 ASP A CA 1
ATOM 2606 C C . ASP A 1 312 ? 27.045 -21.781 -1.759 1.00 78.00 312 ASP A C 1
ATOM 2608 O O . ASP A 1 312 ? 28.162 -21.946 -1.260 1.00 78.00 312 ASP A O 1
ATOM 2612 N N . LEU A 1 313 ? 26.889 -21.325 -3.006 1.00 76.75 313 LEU A N 1
ATOM 2613 C CA . LEU A 1 313 ? 28.029 -20.977 -3.858 1.00 76.75 313 LEU A CA 1
ATOM 2614 C C . LEU A 1 313 ? 28.717 -19.674 -3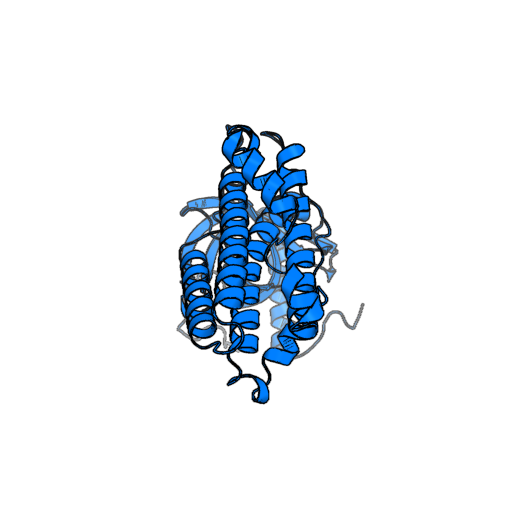.416 1.00 76.75 313 LEU A C 1
ATOM 2616 O O . LEU A 1 313 ? 29.819 -19.389 -3.883 1.00 76.75 313 LEU A O 1
ATOM 2620 N N . ASN A 1 314 ? 28.113 -18.899 -2.507 1.00 69.44 314 ASN A N 1
ATOM 2621 C CA . ASN A 1 314 ? 28.681 -17.652 -1.987 1.00 69.44 314 ASN A CA 1
ATOM 2622 C C . ASN A 1 314 ? 29.480 -17.842 -0.695 1.00 69.44 314 ASN A C 1
ATOM 2624 O O . ASN A 1 314 ? 30.228 -16.946 -0.319 1.00 69.44 314 ASN A O 1
ATOM 2628 N N . ALA A 1 315 ? 29.392 -19.004 -0.041 1.00 61.00 315 ALA A N 1
ATOM 2629 C CA . ALA A 1 315 ? 30.160 -19.302 1.173 1.00 61.00 315 ALA A CA 1
ATOM 2630 C C . ALA A 1 315 ? 31.681 -19.437 0.924 1.00 61.00 315 ALA A C 1
ATOM 2632 O O . ALA A 1 315 ? 32.447 -19.663 1.858 1.00 61.00 315 ALA A O 1
ATOM 2633 N N . SER A 1 316 ? 32.116 -19.323 -0.337 1.00 45.66 316 SER A N 1
ATOM 2634 C CA . SER A 1 316 ? 33.492 -19.560 -0.794 1.00 45.66 316 SER A CA 1
ATOM 2635 C C . SER A 1 316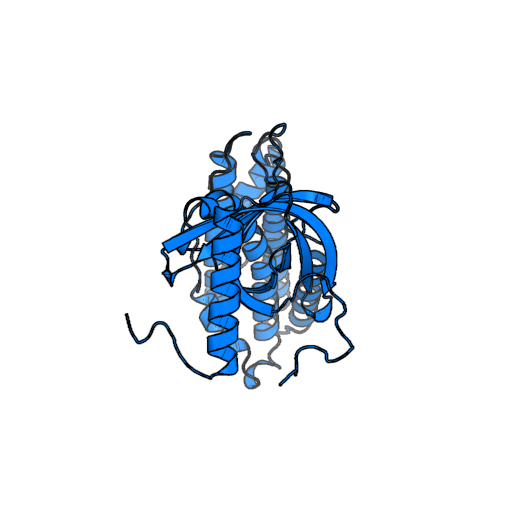 ? 34.215 -18.302 -1.307 1.00 45.66 316 SER A C 1
ATOM 2637 O O . SER A 1 316 ? 35.278 -18.443 -1.914 1.00 45.66 316 SER A O 1
ATOM 2639 N N . VAL A 1 317 ? 33.651 -17.098 -1.118 1.00 42.97 317 VAL A N 1
ATOM 2640 C CA . VAL A 1 317 ? 34.230 -15.817 -1.583 1.00 42.97 317 VAL A CA 1
ATOM 2641 C C . VAL A 1 317 ? 34.502 -14.868 -0.428 1.00 42.97 317 VAL A C 1
ATOM 2643 O O . VAL A 1 317 ? 33.577 -14.653 0.385 1.00 42.97 317 VAL A O 1
#

pLDDT: mean 92.2, std 11.15, range [31.34, 98.5]

Foldseek 3Di:
DDPPDPPDPPDPWDWDWDFFQKFKFFPDWQLVAFFTARQWFLCPPLLVVVLVVLVVQLVVLLVVDPPVNVLSNVQLVQLNVLLVLLLVLLRCVNVRHQLVVDVVSVVVLVVCLVFRDSLVVCVPVPVVLSVLRVLVRVLSNLLSVQSVVQSVPGGSVAGDADQDDDDDGVNVVVLVVCPDPVNVPPSSSSSSNSSSSSSVSSSVSSVVRRCSRPCVVPSVPGDTATWTDTLFWIKDKASIGDDAQGKMWMWIQDPVVRDIQIFIWTFHDWDQPNVVSIIITIITTDPGDPVSSVVVVVVVVQVVCCVVVVDDPVVPD

Nearest PDB structures (foldseek):
  5vx6-assembly2_B  TM=7.998E-01  e=3.055E-04  Bacillus subtilis subsp. subtilis str. 168
  5vx6-assembly1_A  TM=7.562E-01  e=6.356E-04  Bacillus subtilis subsp. subtilis str. 168
  2gjg-assembly1_A-2  TM=6.649E-01  e=1.869E-02  Pseudomonas putida KT2440
  8qah-assembly1_A  TM=3.902E-01  e=5.812E-01  synthetic construct
  8snb-assembly1_8L  TM=2.428E-01  e=5.857E+00  Strongylocentrotus purpuratus

Radius of gyration: 22.91 Å; Cα contacts (8 Å, |Δi|>4): 466; chains: 1; bounding box: 57×64×60 Å

Secondary structure (DSSP, 8-state):
------TT---SS--EEEEEEEEEEESS-B-SSSS-B---BSS-HHHHHHHHHHHHHHHHHHTT--TTHHHHHHHHHHHHHHHHHHHHHHHHHHTT--GGGSHHHHHHHHHHTT--STTTTHHHH-HHHHHHHHHHHHHHHHHHHHHHHHHHH-BTTB----S------HHHHHHHHHTSGGGTT-HHHHHHHHHHHHHHHHHHHHHHHHHHTTGGG-GGGSPEEEEEEETTEEEEEESSBPPTT-EEEEEEEEGGGTEEEEEEEEEEEEEEEGGGTEEEEEEEE-S--HHHHHHHHHHHHHHHHHHHHT--TTTT-

Mean predicted aligned error: 5.46 Å

Solvent-accessible surface area (backbone atoms only — not comparable to full-atom values): 17439 Å² total; per-residue (Å²): 136,86,86,87,74,73,89,84,70,94,56,98,60,70,70,48,79,40,82,39,24,63,49,78,41,57,68,68,54,45,52,94,38,63,20,28,15,57,64,56,37,51,70,35,72,43,44,50,51,48,45,53,52,28,49,51,49,16,52,57,22,49,74,61,39,70,76,64,37,68,63,51,48,52,37,52,50,53,52,49,55,54,46,52,51,50,38,54,50,44,54,38,37,43,72,8,46,56,61,74,80,39,65,68,59,37,50,50,54,60,52,58,70,74,51,76,80,68,49,64,72,27,57,80,77,37,48,68,59,30,51,53,52,51,38,48,40,53,55,49,50,51,55,52,51,50,51,51,50,21,64,74,64,29,33,29,87,41,51,44,50,63,89,82,70,87,77,81,52,77,46,54,63,53,48,61,60,55,69,38,73,92,35,74,82,39,36,62,59,48,18,52,48,26,46,51,53,36,45,45,57,42,51,49,35,43,48,51,57,31,43,76,58,47,41,82,85,37,63,88,73,45,66,72,39,74,26,43,36,39,86,55,31,39,31,40,74,34,73,43,40,75,58,85,65,36,50,28,39,36,37,38,43,40,75,95,71,76,42,71,36,67,36,43,27,30,32,75,47,77,43,79,39,73,97,72,34,26,29,34,44,28,35,38,50,49,86,62,53,71,67,42,45,51,53,52,44,52,51,52,51,51,51,53,49,27,68,75,67,76,48,70,84,66,83,79,115

Sequence (317 aa):
MNRWFHKGNSRRFYRLDMPLKVFISPASPIRDRDIFATGIDYFPPTIKQLIEIQKNEAFYWIKRIQDQKVLMTTLFEETINTIEFFGRCAEAVSKGINPKLDPNYWMTIKQYQQGFTTIEPLSQSAPKTYRYFKLIEEKYLFFLNTLITSIEKSTPNLFAAQRNLPYGFKIDEILQQFKAEKFSKIPLIQAILSLASYMETYIEAYRQINDDNILRDFPEDWIQQKVNVSASGLSMVMAKRFKPFEKVDIFIFIPIRKAVCNFNGSIVDIRTIENQHKERIAINFEFPDSKNQNLLQNEIQRFEIEETLEIDLNASV